Protein AF-A0A6B3HAH1-F1 (afdb_monomer)

Structure (mmCIF, N/CA/C/O backbone):
data_AF-A0A6B3HAH1-F1
#
_entry.id   AF-A0A6B3HAH1-F1
#
loop_
_atom_site.group_PDB
_atom_site.id
_atom_site.type_symbol
_atom_site.label_atom_id
_atom_site.label_alt_id
_atom_site.label_comp_id
_atom_site.label_asym_id
_atom_site.label_entity_id
_atom_site.label_seq_id
_atom_site.pdbx_PDB_ins_code
_atom_site.Cartn_x
_atom_site.Cartn_y
_atom_site.Cartn_z
_atom_site.occupancy
_atom_site.B_iso_or_equiv
_atom_site.auth_seq_id
_atom_site.auth_comp_id
_atom_site.auth_asym_id
_atom_site.auth_atom_id
_atom_site.pdbx_PDB_model_num
ATOM 1 N N . LEU A 1 1 ? -1.129 -18.969 -11.839 1.00 58.94 1 LEU A N 1
ATOM 2 C CA . LEU A 1 1 ? -1.498 -17.548 -12.046 1.00 58.94 1 LEU A CA 1
ATOM 3 C C . LEU A 1 1 ? -0.509 -16.905 -13.010 1.00 58.94 1 LEU A C 1
ATOM 5 O O . LEU A 1 1 ? 0.688 -17.103 -12.834 1.00 58.94 1 LEU A O 1
ATOM 9 N N . ALA A 1 2 ? -0.986 -16.141 -13.994 1.00 77.06 2 ALA A N 1
ATOM 10 C CA . ALA A 1 2 ? -0.124 -15.261 -14.780 1.00 77.06 2 ALA A CA 1
ATOM 11 C C . ALA A 1 2 ? 0.274 -14.043 -13.925 1.00 77.06 2 ALA A C 1
ATOM 13 O O . ALA A 1 2 ? -0.580 -13.452 -13.266 1.00 77.06 2 ALA A O 1
ATOM 14 N N . ARG A 1 3 ? 1.563 -13.690 -13.902 1.00 88.31 3 ARG A N 1
ATOM 15 C CA . ARG A 1 3 ? 2.070 -12.486 -13.223 1.00 88.31 3 ARG A CA 1
ATOM 16 C C . ARG A 1 3 ? 2.118 -11.329 -14.229 1.00 88.31 3 ARG A C 1
ATOM 18 O O . ARG A 1 3 ? 2.753 -11.507 -15.272 1.00 88.31 3 ARG A O 1
ATOM 25 N N . PRO A 1 4 ? 1.473 -10.177 -13.968 1.00 92.88 4 PRO A N 1
ATOM 26 C CA . PRO A 1 4 ? 1.539 -9.028 -14.868 1.00 92.88 4 PRO A CA 1
ATOM 27 C C . PRO A 1 4 ? 2.985 -8.577 -15.078 1.00 92.88 4 PRO A C 1
ATOM 29 O O . PRO A 1 4 ? 3.661 -8.223 -14.125 1.00 92.88 4 PRO A O 1
ATOM 32 N N . LYS A 1 5 ? 3.473 -8.581 -16.320 1.00 93.94 5 LYS A N 1
ATOM 33 C CA . LYS A 1 5 ? 4.831 -8.105 -16.636 1.00 93.94 5 LYS A CA 1
ATOM 34 C C . LYS A 1 5 ? 4.849 -6.615 -16.976 1.00 93.94 5 LYS A C 1
ATOM 36 O O . LYS A 1 5 ? 5.724 -5.889 -16.514 1.00 93.94 5 LYS A O 1
ATOM 41 N N . TYR A 1 6 ? 3.871 -6.171 -17.766 1.00 96.44 6 TYR A N 1
ATOM 42 C CA . TYR A 1 6 ? 3.802 -4.822 -18.318 1.00 96.44 6 TYR A CA 1
ATOM 43 C C . TYR A 1 6 ? 2.389 -4.243 -18.232 1.00 96.44 6 TYR A C 1
ATOM 45 O O . TYR A 1 6 ? 1.418 -4.938 -18.524 1.00 96.44 6 TYR A O 1
ATOM 53 N N . VAL A 1 7 ? 2.295 -2.949 -17.928 1.00 96.75 7 VAL A N 1
ATOM 54 C CA . VAL A 1 7 ? 1.168 -2.087 -18.311 1.00 96.75 7 VAL A CA 1
ATOM 55 C C . VAL A 1 7 ? 1.669 -1.180 -19.427 1.00 96.75 7 VAL A C 1
ATOM 57 O O . VAL A 1 7 ? 2.618 -0.422 -19.231 1.00 96.75 7 VAL A O 1
ATOM 60 N N . ILE A 1 8 ? 1.070 -1.296 -20.609 1.00 97.25 8 ILE A N 1
ATOM 61 C CA . ILE A 1 8 ? 1.551 -0.653 -21.836 1.00 97.25 8 ILE A CA 1
ATOM 62 C C . ILE A 1 8 ? 0.536 0.406 -22.255 1.00 97.25 8 ILE A C 1
ATOM 64 O O . ILE A 1 8 ? -0.626 0.091 -22.493 1.00 97.25 8 ILE A O 1
ATOM 68 N N . ALA A 1 9 ? 0.988 1.652 -22.363 1.00 94.50 9 ALA A N 1
ATOM 69 C CA . ALA A 1 9 ? 0.184 2.787 -22.811 1.00 94.50 9 ALA A CA 1
ATOM 70 C C . ALA A 1 9 ? 0.998 3.598 -23.832 1.00 94.50 9 ALA A C 1
ATOM 72 O O . ALA A 1 9 ? 1.506 4.670 -23.498 1.00 94.50 9 ALA A O 1
ATOM 73 N N . PRO A 1 10 ? 1.217 3.056 -25.044 1.00 92.06 10 PRO A N 1
ATOM 74 C CA . PRO A 1 10 ? 2.133 3.639 -26.013 1.00 92.06 10 PRO A CA 1
ATOM 75 C C . PRO A 1 10 ? 1.570 4.936 -26.606 1.00 92.06 10 PRO A C 1
ATOM 77 O O . PRO A 1 10 ? 0.377 5.220 -26.498 1.00 92.06 10 PRO A O 1
ATOM 80 N N . SER A 1 11 ? 2.423 5.724 -27.262 1.00 90.12 11 SER A N 1
ATOM 81 C CA . SER A 1 11 ? 1.939 6.803 -28.128 1.00 90.12 11 SER A CA 1
ATOM 82 C C . SER A 1 11 ? 1.279 6.242 -29.393 1.00 90.12 11 SER A C 1
ATOM 84 O O . SER A 1 11 ? 1.459 5.078 -29.743 1.00 90.12 11 SER A O 1
ATOM 86 N N . SER A 1 12 ? 0.571 7.091 -30.142 1.00 90.00 12 SER A N 1
ATOM 87 C CA . SER A 1 12 ? -0.020 6.715 -31.436 1.00 90.00 12 SER A CA 1
ATOM 88 C C . SER A 1 12 ? 1.005 6.300 -32.502 1.00 90.00 12 SER A C 1
ATOM 90 O O . SER A 1 12 ? 0.622 5.752 -33.530 1.00 90.00 12 SER A O 1
ATOM 92 N N . ALA A 1 13 ? 2.301 6.540 -32.273 1.00 90.12 13 ALA A N 1
ATOM 93 C CA . ALA A 1 13 ? 3.371 6.217 -33.213 1.00 90.12 13 ALA A CA 1
ATOM 94 C C . ALA A 1 13 ? 3.868 4.760 -33.122 1.00 90.12 13 ALA A C 1
ATOM 96 O O . ALA A 1 13 ? 4.645 4.339 -33.977 1.00 90.12 13 ALA A O 1
ATOM 97 N N . VAL A 1 14 ? 3.470 3.991 -32.099 1.00 95.75 14 VAL A N 1
ATOM 98 C CA . VAL A 1 14 ? 3.942 2.613 -31.892 1.00 95.75 14 VAL A CA 1
ATOM 99 C C . VAL A 1 14 ? 2.846 1.720 -31.311 1.00 95.75 14 VAL A C 1
ATOM 101 O O . VAL A 1 14 ? 2.055 2.130 -30.468 1.00 95.75 14 VAL A O 1
ATOM 104 N N . SER A 1 15 ? 2.792 0.466 -31.765 1.00 96.62 15 SER A N 1
ATOM 105 C CA . SER A 1 15 ? 1.791 -0.496 -31.299 1.00 96.62 15 SER A CA 1
ATOM 106 C C . SER A 1 15 ? 2.141 -1.085 -29.925 1.00 96.62 15 SER A C 1
ATOM 108 O O . SER A 1 15 ? 3.314 -1.244 -29.576 1.00 96.62 15 SER A O 1
ATOM 110 N N . ALA A 1 16 ? 1.126 -1.489 -29.154 1.00 96.19 16 ALA A N 1
ATOM 111 C CA . ALA A 1 16 ? 1.346 -2.179 -27.883 1.00 96.19 16 ALA A CA 1
ATOM 112 C C . ALA A 1 16 ? 2.138 -3.502 -28.030 1.00 96.19 16 ALA A C 1
ATOM 114 O O . ALA A 1 16 ? 3.048 -3.714 -27.225 1.00 96.19 16 ALA A O 1
ATOM 115 N N . PRO A 1 17 ? 1.900 -4.356 -29.054 1.00 97.12 17 PRO A N 1
ATOM 116 C CA . PRO A 1 17 ? 2.739 -5.533 -29.305 1.00 97.12 17 PRO A CA 1
ATOM 117 C C . PRO A 1 17 ? 4.218 -5.204 -29.545 1.00 97.12 17 PRO A C 1
ATOM 119 O O . PRO A 1 17 ? 5.089 -5.876 -28.993 1.00 97.12 17 PRO A O 1
ATOM 122 N N . THR A 1 18 ? 4.520 -4.143 -30.303 1.00 97.12 18 THR A N 1
ATOM 123 C CA . THR A 1 18 ? 5.904 -3.682 -30.512 1.00 97.12 18 THR A CA 1
ATOM 124 C C . THR A 1 18 ? 6.551 -3.282 -29.188 1.00 97.12 18 THR A C 1
ATOM 126 O O . THR A 1 18 ? 7.676 -3.685 -28.907 1.00 97.12 18 THR A O 1
ATOM 129 N N . CYS A 1 19 ? 5.825 -2.559 -28.335 1.00 96.88 19 CYS A N 1
ATOM 130 C CA . CYS A 1 19 ? 6.313 -2.176 -27.012 1.00 96.88 19 CYS A CA 1
ATOM 131 C C . CYS A 1 19 ? 6.500 -3.365 -26.063 1.00 96.88 19 CYS A C 1
ATOM 133 O O . CYS A 1 19 ? 7.429 -3.358 -25.261 1.00 96.88 19 CYS A O 1
ATOM 135 N N . ALA A 1 20 ? 5.662 -4.398 -26.162 1.00 96.06 20 ALA A N 1
ATOM 136 C CA . ALA A 1 20 ? 5.809 -5.618 -25.372 1.00 96.06 20 ALA A CA 1
ATOM 137 C C . ALA A 1 20 ? 7.066 -6.417 -25.762 1.00 96.06 20 ALA A C 1
ATOM 139 O O . ALA A 1 20 ? 7.740 -6.965 -24.888 1.00 96.06 20 ALA A O 1
ATOM 140 N N . ALA A 1 21 ? 7.375 -6.482 -27.062 1.00 96.88 21 ALA A N 1
ATOM 141 C CA . ALA A 1 21 ? 8.542 -7.190 -27.588 1.00 96.88 21 ALA A CA 1
ATOM 142 C C . ALA A 1 21 ? 9.841 -6.383 -27.432 1.00 96.88 21 ALA A C 1
ATOM 144 O O . ALA A 1 21 ? 10.898 -6.943 -27.141 1.00 96.88 21 ALA A O 1
ATOM 145 N N . THR A 1 22 ? 9.775 -5.064 -27.618 1.00 96.94 22 THR A N 1
ATOM 146 C CA . THR A 1 22 ? 10.935 -4.168 -27.594 1.00 96.94 22 THR A CA 1
ATOM 147 C C . THR A 1 22 ? 10.597 -2.874 -26.839 1.00 96.94 22 THR A C 1
ATOM 149 O O . THR A 1 22 ? 10.334 -1.840 -27.463 1.00 96.94 22 THR A O 1
ATOM 152 N N . PRO A 1 23 ? 10.637 -2.898 -25.489 1.00 96.81 23 PRO A N 1
ATOM 153 C CA . PRO A 1 23 ? 10.319 -1.748 -24.636 1.00 96.81 23 PRO A CA 1
ATOM 154 C C . PRO A 1 23 ? 11.119 -0.473 -24.918 1.00 96.81 23 PRO A C 1
ATOM 156 O O . PRO A 1 23 ? 10.642 0.626 -24.646 1.00 96.81 23 PRO A O 1
ATOM 159 N N . SER A 1 24 ? 12.320 -0.609 -25.486 1.00 97.25 24 SER A N 1
ATOM 160 C CA . SER A 1 24 ? 13.202 0.501 -25.853 1.00 97.25 24 SER A CA 1
ATOM 161 C C . SER A 1 24 ? 12.783 1.246 -27.128 1.00 97.25 24 SER A C 1
ATOM 163 O O . SER A 1 24 ? 13.395 2.261 -27.472 1.00 97.25 24 SER A O 1
ATOM 165 N N . THR A 1 25 ? 11.745 0.787 -27.834 1.00 97.44 25 THR A N 1
ATOM 166 C CA . THR A 1 25 ? 11.232 1.456 -29.040 1.00 97.44 25 THR A CA 1
ATOM 167 C C . THR A 1 25 ? 10.741 2.868 -28.709 1.00 97.44 25 THR A C 1
ATOM 169 O O . THR A 1 25 ? 10.051 3.093 -27.712 1.00 97.44 25 THR A O 1
ATOM 172 N N . LYS A 1 26 ? 11.085 3.848 -29.551 1.00 96.56 26 LYS A N 1
ATOM 173 C CA . LYS A 1 26 ? 10.622 5.234 -29.400 1.00 96.56 26 LYS A CA 1
ATOM 174 C C . LYS A 1 26 ? 9.095 5.314 -29.372 1.00 96.56 26 LYS A C 1
ATOM 176 O O . LYS A 1 26 ? 8.426 4.733 -30.218 1.00 96.56 26 LYS A O 1
ATOM 181 N N . GLY A 1 27 ? 8.556 6.071 -28.418 1.00 94.31 27 GLY A N 1
ATOM 182 C CA . GLY A 1 27 ? 7.108 6.212 -28.225 1.00 94.31 27 GLY A CA 1
ATOM 183 C C . GLY A 1 27 ? 6.491 5.148 -27.314 1.00 94.31 27 GLY A C 1
ATOM 184 O O . GLY A 1 27 ? 5.333 5.291 -26.922 1.00 94.31 27 GLY A O 1
ATOM 185 N N . CYS A 1 28 ? 7.251 4.122 -26.913 1.00 96.88 28 CYS A N 1
ATOM 186 C CA . CYS A 1 28 ? 6.792 3.188 -25.896 1.00 96.88 28 CYS A CA 1
ATOM 187 C C . CYS A 1 28 ? 6.802 3.839 -24.519 1.00 96.88 28 CYS A C 1
ATOM 189 O O . CYS A 1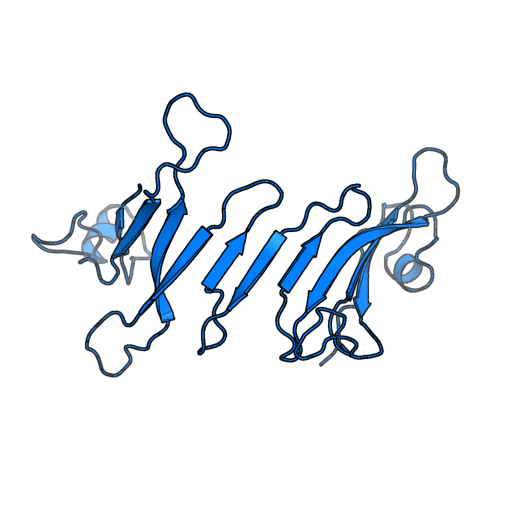 28 ? 7.824 4.360 -24.064 1.00 96.88 28 CYS A O 1
ATOM 191 N N . ARG A 1 29 ? 5.657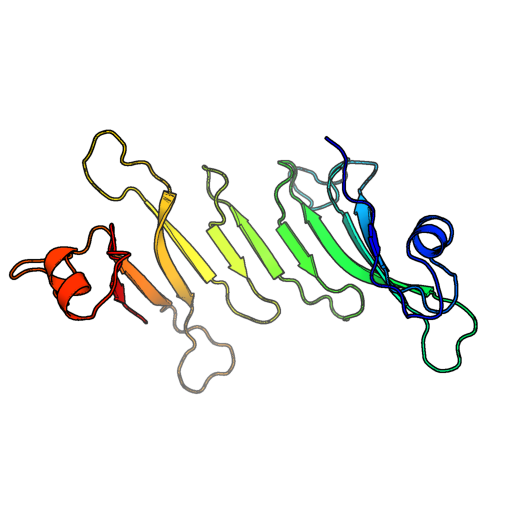 3.738 -23.844 1.00 96.75 29 ARG A N 1
ATOM 192 C CA . ARG A 1 29 ? 5.489 4.088 -22.440 1.00 96.75 29 ARG A CA 1
ATOM 193 C C . ARG A 1 29 ? 4.936 2.877 -21.702 1.00 96.75 29 ARG A C 1
ATOM 195 O O . ARG A 1 29 ? 3.827 2.422 -21.984 1.00 96.75 29 ARG A O 1
ATOM 202 N N . ILE A 1 30 ? 5.757 2.316 -20.818 1.00 97.81 30 ILE A N 1
ATOM 203 C CA . ILE A 1 30 ? 5.496 1.022 -20.178 1.00 97.81 30 ILE A CA 1
ATOM 204 C C . ILE A 1 30 ? 5.833 1.114 -18.698 1.00 97.81 30 ILE A C 1
ATOM 206 O O . ILE A 1 30 ? 6.915 1.576 -18.341 1.00 97.81 30 ILE A O 1
ATOM 210 N N . LEU A 1 31 ? 4.941 0.614 -17.849 1.00 97.94 31 LEU A N 1
ATOM 211 C CA . LEU A 1 31 ? 5.271 0.272 -16.472 1.00 97.94 31 LEU A CA 1
ATOM 212 C C . LEU A 1 31 ? 5.607 -1.222 -16.408 1.00 97.94 31 LEU A C 1
ATOM 214 O O . LEU A 1 31 ? 4.759 -2.066 -16.692 1.00 97.94 31 LEU A O 1
ATOM 218 N N . GLU A 1 32 ? 6.854 -1.540 -16.082 1.00 98.00 32 GLU A N 1
ATOM 219 C CA . GLU A 1 32 ? 7.374 -2.897 -15.928 1.00 98.00 32 GLU A CA 1
ATOM 220 C C . GLU A 1 32 ? 7.411 -3.304 -14.459 1.00 98.00 32 GLU A C 1
ATOM 222 O O . GLU A 1 32 ? 8.014 -2.618 -13.631 1.00 98.00 32 GLU A O 1
ATOM 227 N N . TYR A 1 33 ? 6.820 -4.461 -14.165 1.00 97.81 33 TYR A N 1
ATOM 228 C CA . TYR A 1 33 ? 6.897 -5.103 -12.859 1.00 97.81 33 TYR A CA 1
ATOM 229 C C . TYR A 1 33 ? 8.139 -5.982 -12.798 1.00 97.81 33 TYR A C 1
ATOM 231 O O . TYR A 1 33 ? 8.281 -6.951 -13.549 1.00 97.81 33 TYR A O 1
ATOM 239 N N . GLN A 1 34 ? 9.042 -5.660 -11.879 1.00 97.75 34 GLN A N 1
ATOM 240 C CA . GLN A 1 34 ? 10.223 -6.466 -11.627 1.00 97.75 34 GLN A CA 1
ATOM 241 C C . GLN A 1 34 ? 9.926 -7.456 -10.515 1.00 97.75 34 GLN A C 1
ATOM 243 O O . GLN A 1 34 ? 9.699 -7.048 -9.381 1.00 97.75 34 GLN A O 1
ATOM 248 N N . TYR A 1 35 ? 9.951 -8.748 -10.826 1.00 97.56 35 TYR A N 1
ATOM 249 C CA . TYR A 1 35 ? 9.806 -9.798 -9.824 1.00 97.56 35 TYR A CA 1
ATOM 250 C C . TYR A 1 35 ? 11.172 -10.295 -9.373 1.00 97.56 35 TYR A C 1
ATOM 252 O O . TYR A 1 35 ? 12.041 -10.570 -10.203 1.00 97.56 35 TYR A O 1
ATOM 260 N N . ALA A 1 36 ? 11.350 -10.454 -8.065 1.00 97.88 36 ALA A N 1
ATOM 261 C CA . ALA A 1 36 ? 12.570 -11.026 -7.524 1.00 97.88 36 ALA A CA 1
ATOM 262 C C . ALA A 1 36 ? 12.698 -12.507 -7.903 1.00 97.88 36 ALA A C 1
ATOM 264 O O . ALA A 1 36 ? 11.726 -13.264 -7.858 1.00 97.88 36 ALA A O 1
ATOM 265 N N . THR A 1 37 ? 13.914 -12.939 -8.227 1.00 97.19 37 THR A N 1
ATOM 266 C CA . THR A 1 37 ? 14.235 -14.345 -8.518 1.00 97.19 37 THR A CA 1
ATOM 267 C C . THR A 1 37 ? 14.684 -15.121 -7.280 1.00 97.19 37 THR A C 1
ATOM 269 O O . THR A 1 37 ? 14.683 -16.347 -7.305 1.00 97.19 37 THR A O 1
ATOM 272 N N . ALA A 1 38 ? 15.028 -14.424 -6.193 1.00 97.62 38 ALA A N 1
ATOM 273 C CA . ALA A 1 38 ? 15.489 -15.006 -4.939 1.00 97.62 38 ALA A CA 1
ATOM 274 C C . ALA A 1 38 ? 14.905 -14.271 -3.723 1.00 97.62 38 ALA A C 1
ATOM 276 O O . ALA A 1 38 ? 14.609 -13.069 -3.776 1.00 97.62 38 ALA A O 1
ATOM 277 N N . THR A 1 39 ? 14.770 -15.005 -2.619 1.00 98.44 39 THR A N 1
ATOM 278 C CA . THR A 1 39 ? 14.409 -14.445 -1.315 1.00 98.44 39 THR A CA 1
ATOM 279 C C . THR A 1 39 ? 15.678 -14.046 -0.573 1.00 98.44 39 THR A C 1
ATOM 281 O O . THR A 1 39 ? 16.536 -14.887 -0.325 1.00 98.44 39 THR A O 1
ATOM 284 N N . THR A 1 40 ? 15.793 -12.764 -0.237 1.00 98.38 40 THR A N 1
ATOM 285 C CA . THR A 1 40 ? 16.885 -12.201 0.577 1.00 98.38 40 THR A CA 1
ATOM 286 C C . THR A 1 40 ? 16.391 -11.670 1.925 1.00 98.38 40 THR A C 1
ATOM 288 O O . THR A 1 40 ? 17.200 -11.395 2.808 1.00 98.38 40 THR A O 1
ATOM 291 N N . ALA A 1 41 ? 15.070 -11.548 2.107 1.00 97.94 41 ALA A N 1
ATOM 292 C CA . ALA A 1 41 ? 14.469 -11.226 3.395 1.00 97.94 41 ALA A CA 1
ATOM 293 C C . ALA A 1 41 ? 14.722 -12.345 4.421 1.00 97.94 41 ALA A C 1
ATOM 295 O O . ALA A 1 41 ? 14.601 -13.531 4.111 1.00 97.94 41 ALA A O 1
ATOM 296 N N . SER A 1 42 ? 15.048 -11.960 5.653 1.00 97.75 42 SER A N 1
ATOM 297 C CA . SER A 1 42 ? 15.325 -12.863 6.772 1.00 97.75 42 SER A CA 1
ATOM 298 C C . SER A 1 42 ? 14.533 -12.451 8.020 1.00 97.75 42 SER A C 1
ATOM 300 O O . SER A 1 42 ? 13.705 -11.538 7.982 1.00 97.75 42 SER A O 1
ATOM 302 N N . ALA A 1 43 ? 14.747 -13.139 9.143 1.00 95.56 43 ALA A N 1
ATOM 303 C CA . ALA A 1 43 ? 14.136 -12.760 10.418 1.00 95.56 43 ALA A CA 1
ATOM 304 C C . ALA A 1 43 ? 14.614 -11.383 10.921 1.00 95.56 43 ALA A C 1
ATOM 306 O O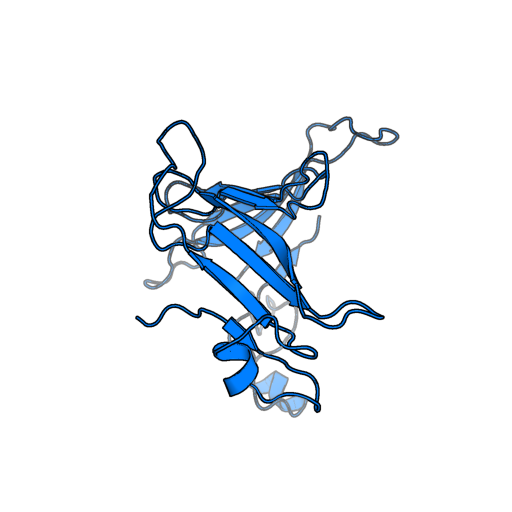 . ALA A 1 43 ? 13.887 -10.709 11.644 1.00 95.56 43 ALA A O 1
ATOM 307 N N . THR A 1 44 ? 15.821 -10.959 10.534 1.00 95.62 44 THR A N 1
ATOM 308 C CA . THR A 1 44 ? 16.473 -9.744 11.048 1.00 95.62 44 THR A CA 1
ATOM 309 C C . THR A 1 44 ? 16.732 -8.687 9.978 1.00 95.62 44 THR A C 1
ATOM 311 O O . THR A 1 44 ? 17.090 -7.560 10.312 1.00 95.62 44 THR A O 1
ATOM 314 N N . SER A 1 45 ? 16.535 -9.011 8.698 1.00 97.75 45 SER A N 1
ATOM 315 C CA . SER A 1 45 ? 16.780 -8.100 7.580 1.00 97.75 45 SER A CA 1
ATOM 316 C C . SER A 1 45 ? 15.624 -8.101 6.590 1.00 97.75 45 SER A C 1
ATOM 318 O O . SER A 1 45 ? 15.153 -9.154 6.158 1.00 97.75 45 SER A O 1
ATOM 320 N N . LEU A 1 46 ? 15.204 -6.906 6.181 1.00 98.44 46 LEU A N 1
ATOM 321 C CA . LEU A 1 46 ? 14.289 -6.756 5.057 1.00 98.44 46 LEU A CA 1
ATOM 322 C C . LEU A 1 46 ? 15.012 -7.071 3.747 1.00 98.44 46 LEU A C 1
ATOM 324 O O . LEU A 1 46 ? 16.222 -6.869 3.630 1.00 98.44 46 LEU A O 1
ATOM 328 N N . GLY A 1 47 ? 14.270 -7.548 2.756 1.00 98.38 47 GLY A N 1
ATOM 329 C CA . GLY A 1 47 ? 14.837 -7.879 1.455 1.00 98.38 47 GLY A CA 1
ATOM 330 C C . GLY A 1 47 ? 13.778 -8.172 0.407 1.00 98.38 47 GLY A C 1
ATOM 331 O O . GLY A 1 47 ? 12.620 -7.790 0.530 1.00 98.38 47 GLY A O 1
ATOM 332 N N . THR A 1 48 ? 14.176 -8.862 -0.647 1.00 98.62 48 THR A N 1
ATOM 333 C CA . THR A 1 48 ? 13.273 -9.353 -1.684 1.00 98.62 48 THR A CA 1
ATOM 334 C C . THR A 1 48 ? 12.706 -10.716 -1.310 1.00 98.62 48 THR A C 1
ATOM 336 O O . THR A 1 48 ? 13.306 -11.453 -0.526 1.00 98.62 48 THR A O 1
ATOM 339 N N . VAL A 1 49 ? 11.580 -11.086 -1.916 1.00 98.44 49 VAL A N 1
ATOM 340 C CA . VAL A 1 49 ? 10.963 -12.412 -1.777 1.00 98.44 49 VAL A CA 1
ATOM 341 C C . VAL A 1 49 ? 10.733 -12.975 -3.170 1.00 98.44 49 VAL A C 1
ATOM 343 O O . VAL A 1 49 ? 10.132 -12.306 -4.012 1.00 98.44 49 VAL A O 1
ATOM 346 N N . ALA A 1 50 ? 11.221 -14.189 -3.430 1.00 97.75 50 ALA A N 1
ATOM 347 C CA . ALA A 1 50 ? 11.143 -14.810 -4.746 1.00 97.75 50 ALA A CA 1
ATOM 348 C C . ALA A 1 50 ? 9.696 -14.830 -5.270 1.00 97.75 50 ALA A C 1
ATOM 350 O O . ALA A 1 50 ? 8.770 -15.296 -4.608 1.00 97.75 50 ALA A O 1
ATOM 351 N N . GLY A 1 51 ? 9.498 -14.314 -6.481 1.00 96.19 51 GLY A N 1
ATOM 352 C CA . GLY A 1 51 ? 8.191 -14.234 -7.123 1.00 96.19 51 GLY A CA 1
ATOM 353 C C . GLY A 1 51 ? 7.293 -13.081 -6.670 1.00 96.19 51 GLY A C 1
ATOM 354 O O . GLY A 1 51 ? 6.195 -12.965 -7.217 1.00 96.19 51 GLY A O 1
ATOM 355 N N . GLN A 1 52 ? 7.738 -12.227 -5.744 1.00 97.50 52 GLN A N 1
ATOM 356 C CA . GLN A 1 52 ? 7.096 -10.948 -5.424 1.00 97.50 52 GLN A CA 1
ATOM 357 C C . GLN A 1 52 ? 7.756 -9.784 -6.174 1.00 97.50 52 GLN A C 1
ATOM 359 O O . GLN A 1 52 ? 8.879 -9.908 -6.668 1.00 97.50 52 GLN A O 1
ATOM 364 N N . VAL A 1 53 ? 7.040 -8.665 -6.297 1.00 97.88 53 VAL A N 1
ATOM 365 C CA . VAL A 1 53 ? 7.517 -7.476 -7.015 1.00 97.88 53 VAL A CA 1
ATOM 366 C C . VAL A 1 53 ? 8.606 -6.788 -6.191 1.00 97.88 53 VAL A C 1
ATOM 368 O O . VAL A 1 53 ? 8.322 -6.229 -5.149 1.00 97.88 53 VAL A O 1
ATOM 371 N N . SER A 1 54 ? 9.855 -6.780 -6.642 1.00 98.12 54 SER A N 1
ATOM 372 C CA . SER A 1 54 ? 10.929 -6.038 -5.967 1.00 98.12 54 SER A CA 1
ATOM 373 C C . SER A 1 54 ? 10.991 -4.573 -6.379 1.00 98.12 54 SER A C 1
ATOM 375 O O . SER A 1 54 ? 11.491 -3.756 -5.617 1.00 98.12 54 SER A O 1
ATOM 377 N N . GLY A 1 55 ? 10.468 -4.219 -7.555 1.00 98.00 55 GLY A N 1
ATOM 378 C CA . GLY A 1 55 ? 10.461 -2.837 -8.024 1.00 98.00 55 GLY A CA 1
ATOM 379 C C . GLY A 1 55 ? 9.629 -2.617 -9.281 1.00 98.00 55 GLY A C 1
ATOM 380 O O . GLY A 1 55 ? 9.157 -3.562 -9.916 1.00 98.00 55 GLY A O 1
ATOM 381 N N . LEU A 1 56 ? 9.472 -1.346 -9.643 1.00 98.31 56 LEU A N 1
ATOM 382 C CA . LEU A 1 56 ? 8.833 -0.904 -10.878 1.00 98.31 56 LEU A CA 1
ATOM 383 C C . LEU A 1 56 ? 9.820 -0.112 -11.728 1.00 98.31 56 LEU A C 1
ATOM 385 O O . LEU A 1 56 ? 10.528 0.767 -11.223 1.00 98.31 56 LEU A O 1
ATOM 389 N N . ARG A 1 57 ? 9.806 -0.368 -13.036 1.00 98.06 57 ARG A N 1
ATOM 390 C CA . ARG A 1 57 ? 10.523 0.440 -14.026 1.00 98.06 57 ARG A CA 1
ATOM 391 C C . ARG A 1 57 ? 9.548 1.140 -14.953 1.00 98.06 57 ARG A C 1
ATOM 393 O O . ARG A 1 57 ? 8.649 0.514 -15.502 1.00 98.06 57 ARG A O 1
ATOM 400 N N . LEU A 1 58 ? 9.755 2.434 -15.154 1.00 97.81 58 LEU A N 1
ATOM 401 C CA . LEU A 1 58 ? 9.092 3.189 -16.205 1.00 97.81 5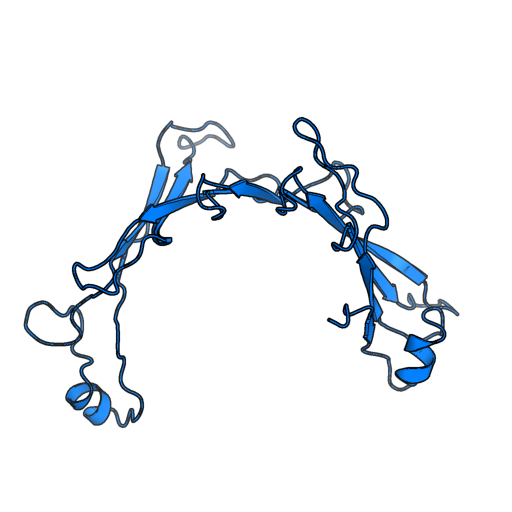8 LEU A CA 1
ATOM 402 C C . LEU A 1 58 ? 10.001 3.222 -17.429 1.00 97.81 58 LEU A C 1
ATOM 404 O O . LEU A 1 58 ? 11.110 3.750 -17.362 1.00 97.81 58 LEU A O 1
ATOM 408 N N . TRP A 1 59 ? 9.508 2.692 -18.539 1.00 97.81 59 TRP A N 1
ATOM 409 C CA . TRP A 1 59 ? 10.080 2.913 -19.858 1.00 97.81 59 TRP A CA 1
ATOM 410 C C . TRP A 1 59 ? 9.415 4.137 -20.470 1.00 97.81 59 TRP A C 1
ATOM 412 O O . TRP A 1 59 ? 8.186 4.180 -20.562 1.00 97.81 59 TRP A O 1
ATOM 422 N N . THR A 1 60 ? 10.203 5.134 -20.860 1.00 96.38 60 THR A N 1
ATOM 423 C CA . THR A 1 60 ? 9.707 6.298 -21.603 1.00 96.38 60 THR A CA 1
ATOM 424 C C . THR A 1 60 ? 10.788 6.877 -22.511 1.00 96.38 60 THR A C 1
ATOM 426 O O . THR A 1 60 ? 11.979 6.805 -22.214 1.00 96.38 60 THR A O 1
ATOM 429 N N . THR A 1 61 ? 10.377 7.504 -23.613 1.00 95.94 61 THR A N 1
ATOM 430 C CA . THR A 1 61 ? 11.258 8.336 -24.443 1.00 95.94 61 THR A CA 1
ATOM 431 C C . THR A 1 61 ? 11.263 9.759 -23.889 1.00 95.94 61 THR A C 1
ATOM 433 O O . THR A 1 61 ? 10.213 10.397 -23.822 1.00 95.94 61 THR A O 1
ATOM 436 N N . LEU A 1 62 ? 12.429 10.265 -23.492 1.00 93.06 62 LEU A N 1
ATOM 437 C CA . LEU A 1 62 ? 12.588 11.670 -23.101 1.00 93.06 62 LEU A CA 1
ATOM 438 C C . LEU A 1 62 ? 12.536 12.598 -24.331 1.00 93.06 62 LEU A C 1
ATOM 440 O O . LEU A 1 62 ? 12.821 12.149 -25.445 1.00 93.06 62 LEU A O 1
ATOM 444 N N . PRO A 1 63 ? 12.208 13.894 -24.167 1.00 92.69 63 PRO A N 1
ATOM 445 C CA . PRO A 1 63 ? 12.266 14.857 -25.266 1.00 92.69 63 PRO A CA 1
ATOM 446 C C . PRO A 1 63 ? 13.626 14.824 -25.981 1.00 92.69 63 PRO A C 1
ATOM 448 O O . PRO A 1 63 ? 14.671 14.825 -25.339 1.00 92.69 63 PRO A O 1
ATOM 451 N N . GLY A 1 64 ? 13.613 14.753 -27.315 1.00 91.81 64 GLY A N 1
ATOM 452 C CA . GLY A 1 64 ? 14.828 14.662 -28.137 1.00 91.81 64 GLY A CA 1
ATOM 453 C C . GLY A 1 64 ? 15.470 13.271 -28.222 1.00 91.81 64 GLY A C 1
ATOM 454 O O . GLY A 1 64 ? 16.304 13.053 -29.098 1.00 91.81 64 GLY A O 1
ATOM 455 N N . ALA A 1 65 ? 15.061 12.300 -27.398 1.00 95.12 65 ALA A N 1
ATOM 456 C CA . ALA A 1 65 ? 15.621 10.954 -27.450 1.00 95.12 65 ALA A CA 1
ATOM 457 C C . ALA A 1 65 ? 15.135 10.158 -28.679 1.00 95.12 65 ALA A C 1
ATOM 459 O O . ALA A 1 65 ? 14.018 10.325 -29.197 1.00 95.12 65 ALA A O 1
ATOM 460 N N . SER A 1 66 ? 16.002 9.264 -29.154 1.00 95.19 66 SER A N 1
ATOM 461 C CA . SER A 1 66 ? 15.725 8.315 -30.237 1.00 95.19 66 SER A CA 1
ATOM 462 C C . SER A 1 66 ? 15.212 6.964 -29.732 1.00 95.19 66 SER A C 1
ATOM 464 O O . SER A 1 66 ? 14.685 6.192 -30.527 1.00 95.19 66 SER A O 1
ATOM 466 N N . THR A 1 67 ? 15.317 6.690 -28.429 1.00 96.38 67 THR A N 1
ATOM 467 C CA . THR A 1 67 ? 14.898 5.435 -27.792 1.00 96.38 67 THR A CA 1
ATOM 468 C C . THR A 1 67 ? 14.161 5.693 -26.479 1.00 96.38 67 THR A C 1
ATOM 470 O O . THR A 1 67 ? 14.270 6.757 -25.867 1.00 96.38 67 THR A O 1
ATOM 473 N N . SER A 1 68 ? 13.355 4.720 -26.061 1.00 96.81 68 SER A N 1
ATOM 474 C CA . SER A 1 68 ? 12.794 4.647 -24.714 1.00 96.81 68 SER A CA 1
ATOM 475 C C . SER A 1 68 ? 13.813 4.014 -23.763 1.00 96.81 68 SER A C 1
ATOM 477 O O . SER A 1 68 ? 14.484 3.044 -24.123 1.00 96.81 68 SER A O 1
ATOM 479 N N . THR A 1 69 ? 13.952 4.560 -22.557 1.00 97.56 69 THR A N 1
ATOM 480 C CA . THR A 1 69 ? 14.888 4.065 -21.537 1.00 97.56 69 THR A CA 1
ATOM 481 C C . THR A 1 69 ? 14.152 3.688 -20.261 1.00 97.56 69 THR A C 1
ATOM 483 O O . THR A 1 69 ? 13.133 4.284 -19.911 1.00 97.56 69 THR A O 1
ATOM 486 N N . ALA A 1 70 ? 14.671 2.678 -19.562 1.00 97.31 70 ALA A N 1
ATOM 487 C CA . ALA A 1 70 ? 14.113 2.203 -18.306 1.00 97.31 70 ALA A CA 1
ATOM 488 C C . ALA A 1 70 ? 14.656 3.010 -17.126 1.00 97.31 70 ALA A C 1
ATOM 490 O O . ALA A 1 70 ? 15.865 3.092 -16.922 1.00 97.31 70 ALA A O 1
ATOM 491 N N . THR A 1 71 ? 13.758 3.533 -16.301 1.00 97.75 71 THR A N 1
ATOM 492 C CA . THR A 1 71 ? 14.093 4.195 -15.038 1.00 97.75 71 THR A CA 1
ATOM 493 C C . THR A 1 71 ? 13.391 3.473 -13.899 1.00 97.75 71 THR A C 1
ATOM 495 O O . THR A 1 71 ? 12.185 3.250 -13.974 1.00 97.75 71 THR A O 1
ATOM 498 N N . ALA A 1 72 ? 14.113 3.105 -12.838 1.00 97.88 72 ALA A N 1
ATOM 499 C CA . ALA A 1 72 ? 13.480 2.576 -11.632 1.00 97.88 72 ALA A CA 1
ATOM 500 C C . ALA A 1 72 ? 12.691 3.698 -10.940 1.00 97.88 72 ALA A C 1
ATOM 502 O O . ALA A 1 72 ? 13.248 4.752 -10.645 1.00 97.88 72 ALA A O 1
ATOM 503 N N . VAL A 1 73 ? 11.395 3.478 -10.722 1.00 97.75 73 VAL A N 1
ATOM 504 C CA . VAL A 1 73 ? 10.474 4.482 -10.156 1.00 97.75 73 VAL A CA 1
ATOM 505 C C . VAL A 1 73 ? 9.876 4.053 -8.822 1.00 97.75 73 VAL A C 1
ATOM 507 O O . VAL A 1 73 ? 9.326 4.881 -8.106 1.00 97.75 73 VAL A O 1
ATOM 510 N N . SER A 1 74 ? 9.988 2.770 -8.469 1.00 98.25 74 SER A N 1
ATOM 511 C CA . SER A 1 74 ? 9.640 2.277 -7.140 1.00 98.25 74 SER A CA 1
ATOM 512 C C . SER A 1 74 ? 10.452 1.031 -6.796 1.00 98.25 74 SER A C 1
ATOM 514 O O . SER A 1 74 ? 10.782 0.247 -7.687 1.00 98.25 74 SER A O 1
ATOM 516 N N . GLN A 1 75 ? 10.773 0.857 -5.520 1.00 98.50 75 GLN A N 1
ATOM 517 C CA . GLN A 1 75 ? 11.389 -0.335 -4.940 1.00 98.50 75 GLN A CA 1
ATOM 518 C C . GLN A 1 75 ? 10.572 -0.785 -3.731 1.00 98.50 75 GLN A C 1
ATOM 520 O O . GLN A 1 75 ? 9.949 0.045 -3.061 1.00 98.50 75 GLN A O 1
ATOM 525 N N . TYR A 1 76 ? 10.617 -2.085 -3.453 1.00 98.69 76 TYR A N 1
ATOM 526 C CA . TYR A 1 76 ? 9.897 -2.725 -2.359 1.00 98.69 76 TYR A CA 1
ATOM 527 C C . TYR A 1 76 ? 10.833 -3.629 -1.558 1.00 98.69 76 TYR A C 1
ATOM 529 O O . TYR A 1 76 ? 11.651 -4.355 -2.129 1.00 98.69 76 TYR A O 1
ATOM 537 N N . ALA A 1 77 ? 10.680 -3.617 -0.237 1.00 98.69 77 ALA A N 1
ATOM 538 C CA . ALA A 1 77 ? 11.336 -4.559 0.659 1.00 98.69 77 ALA A CA 1
ATOM 539 C C . ALA A 1 77 ? 10.311 -5.239 1.566 1.00 98.69 77 ALA A C 1
ATOM 541 O O . ALA A 1 77 ? 9.323 -4.637 1.992 1.00 98.69 77 ALA A O 1
ATOM 542 N N . TYR A 1 78 ? 10.573 -6.501 1.868 1.00 98.81 78 TYR A N 1
ATOM 543 C CA . TYR A 1 78 ? 9.673 -7.431 2.528 1.00 98.81 78 TYR A CA 1
ATOM 544 C C . TYR A 1 78 ? 10.327 -8.026 3.773 1.00 98.81 78 TYR A C 1
ATOM 546 O O . TYR A 1 78 ? 11.555 -8.074 3.865 1.00 98.81 78 TYR A O 1
ATOM 554 N N . ASP A 1 79 ? 9.513 -8.495 4.718 1.00 98.44 79 ASP A N 1
ATOM 555 C CA . ASP A 1 79 ? 9.986 -9.366 5.798 1.00 98.44 79 ASP A CA 1
ATOM 556 C C . ASP A 1 79 ? 10.063 -10.843 5.363 1.00 98.44 79 ASP A C 1
ATOM 558 O O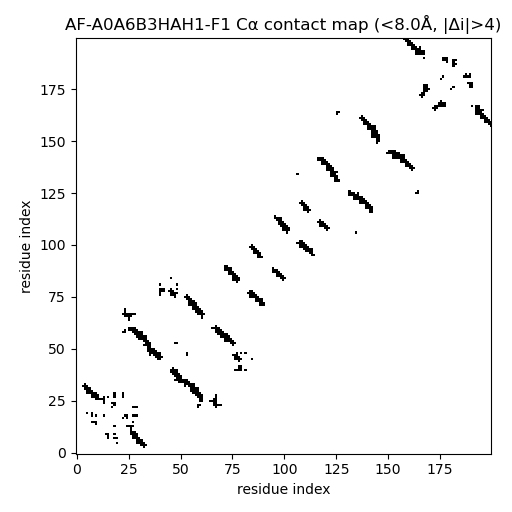 . ASP A 1 79 ? 9.688 -11.216 4.250 1.00 98.44 79 ASP A O 1
ATOM 562 N N . SER A 1 80 ? 10.560 -11.702 6.257 1.00 97.44 80 SER A N 1
ATOM 563 C CA . SER A 1 80 ? 10.661 -13.153 6.040 1.00 97.44 80 SER A CA 1
ATOM 564 C C . SER A 1 80 ? 9.317 -13.868 5.869 1.00 97.44 80 SER A C 1
ATOM 566 O O . SER A 1 80 ? 9.301 -14.983 5.352 1.00 97.44 80 SER A O 1
ATOM 568 N N . GLN A 1 81 ? 8.198 -13.246 6.252 1.00 97.50 81 GLN A N 1
ATOM 569 C CA . GLN A 1 81 ? 6.850 -13.772 6.010 1.00 97.50 81 GLN A CA 1
ATOM 570 C C . GLN A 1 81 ? 6.310 -13.355 4.633 1.00 97.50 81 GLN A C 1
ATOM 572 O O . GLN A 1 81 ? 5.211 -13.750 4.251 1.00 97.50 81 GLN A O 1
ATOM 577 N N . GLY A 1 82 ? 7.072 -12.572 3.866 1.00 97.94 82 GLY A N 1
ATOM 578 C CA . GLY A 1 82 ? 6.662 -12.104 2.550 1.00 97.94 82 GLY A CA 1
ATOM 579 C C . GLY A 1 82 ? 5.724 -10.903 2.583 1.00 97.94 82 GLY A C 1
ATOM 580 O O . GLY A 1 82 ? 5.058 -10.644 1.581 1.00 97.94 82 GLY A O 1
ATOM 581 N N . ARG A 1 83 ? 5.648 -10.175 3.701 1.00 98.31 83 ARG A N 1
ATOM 582 C CA . ARG A 1 83 ? 4.793 -8.990 3.840 1.00 98.31 83 ARG A CA 1
ATOM 583 C C . ARG A 1 83 ? 5.577 -7.733 3.490 1.00 98.31 83 ARG A C 1
ATOM 585 O O . ARG A 1 83 ? 6.765 -7.634 3.800 1.00 98.31 83 ARG A O 1
ATOM 592 N N . LEU A 1 84 ? 4.928 -6.773 2.832 1.00 98.62 84 LEU A N 1
ATOM 593 C CA . LEU A 1 84 ? 5.562 -5.527 2.397 1.00 98.62 84 LEU A CA 1
ATOM 594 C C . LEU A 1 84 ? 5.926 -4.665 3.608 1.00 98.62 84 LEU A C 1
ATOM 596 O O . LEU A 1 84 ? 5.060 -4.246 4.359 1.00 98.62 84 LEU A O 1
ATOM 600 N N . ARG A 1 85 ? 7.202 -4.340 3.786 1.00 98.62 85 ARG A N 1
ATOM 601 C CA . ARG A 1 85 ? 7.674 -3.537 4.922 1.00 98.62 85 ARG A CA 1
ATOM 602 C C . ARG A 1 85 ? 8.108 -2.143 4.527 1.00 98.62 85 ARG A C 1
ATOM 604 O O . ARG A 1 85 ? 7.964 -1.235 5.338 1.00 98.62 85 ARG A O 1
ATOM 611 N N . GLU A 1 86 ? 8.597 -1.960 3.306 1.00 98.62 86 GLU A N 1
ATOM 612 C CA . GLU A 1 86 ? 9.024 -0.656 2.809 1.00 98.62 86 GLU A CA 1
ATOM 613 C C . GLU A 1 86 ? 8.724 -0.493 1.322 1.00 98.62 86 GLU A C 1
ATOM 615 O O . GLU A 1 86 ? 8.922 -1.419 0.537 1.00 98.62 86 GLU A O 1
ATOM 620 N N . GLN A 1 87 ? 8.326 0.716 0.939 1.00 98.62 87 GLN A N 1
ATOM 621 C CA . GLN A 1 87 ? 8.246 1.167 -0.445 1.00 98.62 87 GLN A CA 1
ATOM 622 C C . GLN A 1 87 ? 8.892 2.546 -0.567 1.00 98.62 87 GLN A C 1
ATOM 624 O O . GLN A 1 87 ? 8.647 3.424 0.263 1.00 98.62 87 GLN A O 1
ATOM 629 N N . TRP A 1 88 ? 9.680 2.766 -1.615 1.00 98.44 88 TRP A N 1
ATOM 630 C CA . TRP A 1 88 ? 10.260 4.081 -1.893 1.00 98.44 88 TRP A CA 1
ATOM 631 C C . TRP A 1 88 ? 10.517 4.304 -3.378 1.00 98.44 88 TRP A C 1
ATOM 633 O O . TRP A 1 88 ? 10.511 3.363 -4.174 1.00 98.44 88 TRP A O 1
ATOM 643 N N . ASP A 1 89 ? 10.750 5.562 -3.740 1.00 97.88 89 ASP A N 1
ATOM 644 C CA . ASP A 1 89 ? 11.307 5.941 -5.033 1.00 97.88 89 ASP A CA 1
ATOM 645 C C . ASP A 1 89 ? 12.844 5.930 -4.939 1.00 97.88 89 ASP A C 1
ATOM 647 O O . ASP A 1 89 ? 13.413 6.719 -4.178 1.00 97.88 89 ASP A O 1
ATOM 651 N N . PRO A 1 90 ? 13.550 5.058 -5.684 1.00 97.50 90 PRO A N 1
ATOM 652 C CA . PRO A 1 90 ? 15.007 4.962 -5.607 1.00 97.50 90 PRO A CA 1
ATOM 653 C C . PRO A 1 90 ? 15.744 6.172 -6.197 1.00 97.50 90 PRO A C 1
ATOM 655 O O . PRO A 1 90 ? 16.966 6.237 -6.092 1.00 97.50 90 PRO A O 1
ATOM 658 N N . ARG A 1 91 ? 15.039 7.113 -6.835 1.00 96.75 91 ARG A N 1
ATOM 659 C CA . ARG A 1 91 ? 15.625 8.336 -7.404 1.00 96.75 91 ARG A CA 1
ATOM 660 C C . ARG A 1 91 ? 15.853 9.427 -6.355 1.00 96.75 91 ARG A C 1
ATOM 662 O O . ARG A 1 91 ? 16.544 10.400 -6.644 1.00 96.75 91 ARG A O 1
ATOM 669 N N . ILE A 1 92 ? 15.268 9.286 -5.165 1.00 96.94 92 ILE A N 1
ATOM 670 C CA . ILE A 1 92 ? 15.368 10.257 -4.071 1.00 96.94 92 ILE A CA 1
ATOM 671 C C . ILE A 1 92 ? 16.492 9.839 -3.114 1.00 96.94 92 ILE A C 1
ATOM 673 O O . ILE A 1 92 ? 16.546 8.685 -2.684 1.00 96.94 92 ILE A O 1
ATOM 677 N N . SER A 1 93 ? 17.373 10.784 -2.766 1.00 94.88 93 SER A N 1
ATOM 678 C CA . SER A 1 93 ? 18.472 10.584 -1.814 1.00 94.88 93 SER A CA 1
ATOM 679 C C . SER A 1 93 ? 18.504 11.708 -0.764 1.00 94.88 93 SER A C 1
ATOM 681 O O . SER A 1 93 ? 18.526 12.876 -1.159 1.00 94.88 93 SER A O 1
ATOM 683 N N . PRO A 1 94 ? 18.520 11.396 0.549 1.00 94.31 94 PRO A N 1
ATOM 684 C CA . PRO A 1 94 ? 18.420 10.053 1.133 1.00 94.31 94 PRO A CA 1
ATOM 685 C C . PRO A 1 94 ? 17.062 9.393 0.843 1.00 94.31 94 PRO A C 1
ATOM 687 O O . PRO A 1 94 ? 16.083 10.071 0.535 1.00 94.31 94 PRO A O 1
ATOM 690 N N . ALA A 1 95 ? 17.004 8.060 0.920 1.00 95.38 95 ALA A N 1
ATOM 691 C CA . ALA A 1 95 ? 15.791 7.315 0.591 1.00 95.38 95 ALA A CA 1
ATOM 692 C C . ALA A 1 95 ? 14.637 7.682 1.539 1.00 95.38 95 ALA A C 1
ATOM 694 O O . ALA A 1 95 ? 14.696 7.433 2.743 1.00 95.38 95 ALA A O 1
ATOM 695 N N . LEU A 1 96 ? 13.566 8.230 0.967 1.00 96.69 96 LEU A N 1
ATOM 696 C CA . LEU A 1 96 ? 12.324 8.554 1.659 1.00 96.69 96 LEU A CA 1
ATOM 697 C C . LEU A 1 96 ? 11.344 7.389 1.497 1.00 96.69 96 LEU A C 1
ATOM 699 O O . LEU A 1 96 ? 10.802 7.167 0.414 1.00 96.69 96 LEU A O 1
ATOM 703 N N . LYS A 1 97 ? 11.144 6.621 2.573 1.00 98.12 97 LYS A N 1
ATOM 704 C CA . LYS A 1 97 ? 10.370 5.375 2.543 1.00 98.12 97 LYS A CA 1
ATOM 705 C C . LYS A 1 97 ? 9.007 5.527 3.201 1.00 98.12 97 LYS A C 1
ATOM 707 O O . LYS A 1 97 ? 8.897 6.107 4.276 1.00 98.12 97 LYS A O 1
ATOM 712 N N . THR A 1 98 ? 7.996 4.921 2.588 1.00 98.62 98 THR A N 1
ATOM 713 C CA . THR A 1 98 ? 6.786 4.520 3.308 1.00 98.62 98 THR A CA 1
ATOM 714 C C . THR A 1 98 ? 7.062 3.169 3.950 1.00 98.62 98 THR A C 1
ATOM 716 O O . THR A 1 98 ? 7.509 2.258 3.251 1.00 98.62 98 THR A O 1
ATOM 719 N N . SER A 1 99 ? 6.825 3.026 5.252 1.00 98.50 99 SER A N 1
ATOM 720 C CA . SER A 1 99 ? 7.050 1.767 5.972 1.00 98.50 99 SER A CA 1
ATOM 721 C C . SER A 1 99 ? 5.783 1.229 6.620 1.00 98.50 99 SER A C 1
ATOM 723 O O . SER A 1 99 ? 4.897 1.995 6.999 1.00 98.50 99 SER A O 1
ATOM 725 N N . TYR A 1 100 ? 5.715 -0.092 6.753 1.00 98.69 100 TYR A N 1
ATOM 726 C CA . TYR A 1 100 ? 4.572 -0.803 7.313 1.00 98.69 100 TYR A CA 1
ATOM 727 C C . TYR A 1 100 ? 5.009 -1.736 8.440 1.00 98.69 100 TYR A C 1
ATOM 729 O O . TYR A 1 100 ? 6.099 -2.321 8.407 1.00 98.69 100 TYR A O 1
ATOM 737 N N . THR A 1 101 ? 4.141 -1.903 9.431 1.00 98.56 101 THR A N 1
ATOM 738 C CA . THR A 1 101 ? 4.228 -2.985 10.419 1.00 98.56 101 THR A CA 1
ATOM 739 C C . THR A 1 101 ? 2.923 -3.762 10.444 1.00 98.56 101 THR A C 1
ATOM 741 O O . THR A 1 101 ? 1.909 -3.297 9.922 1.00 98.56 101 THR A O 1
ATOM 744 N N . TYR A 1 102 ? 2.957 -4.945 11.046 1.00 98.44 102 TYR A N 1
ATOM 745 C CA . TYR A 1 102 ? 1.835 -5.869 11.053 1.00 98.44 102 TYR A CA 1
ATOM 746 C C . TYR A 1 102 ? 1.555 -6.370 12.464 1.00 98.44 102 TYR A C 1
ATOM 748 O O . TYR A 1 102 ? 2.479 -6.513 13.268 1.00 98.44 102 TYR A O 1
ATOM 756 N N . ASP A 1 103 ? 0.284 -6.627 12.753 1.00 97.12 103 ASP A N 1
ATOM 757 C C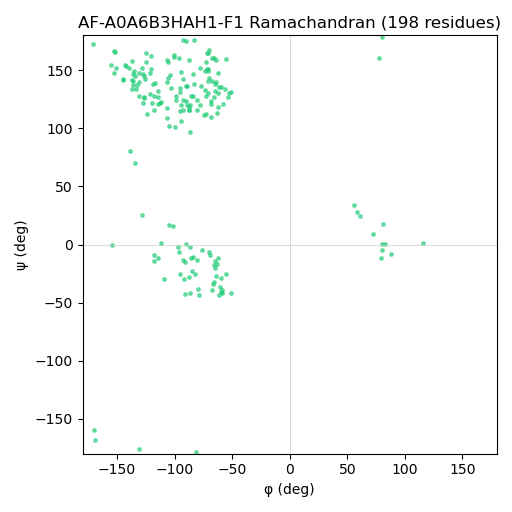A . ASP A 1 103 ? -0.125 -7.318 13.970 1.00 97.12 103 ASP A CA 1
ATOM 758 C C . ASP A 1 103 ? 0.028 -8.845 13.828 1.00 97.12 103 ASP A C 1
ATOM 760 O O . ASP A 1 103 ? 0.485 -9.365 12.807 1.00 97.12 103 ASP A O 1
ATOM 764 N N . SER A 1 104 ? -0.338 -9.586 14.875 1.00 95.75 104 SER A N 1
ATOM 765 C CA . SER A 1 104 ? -0.265 -11.053 14.893 1.00 95.75 104 SER A CA 1
ATOM 766 C C . SER A 1 104 ? -1.269 -11.742 13.962 1.00 95.75 104 SER A C 1
ATOM 768 O O . SER A 1 104 ? -1.195 -12.956 13.805 1.00 95.75 104 SER A O 1
ATOM 770 N N . ALA A 1 105 ? -2.217 -10.998 13.387 1.00 96.06 105 ALA A N 1
ATOM 771 C CA . ALA A 1 105 ? -3.210 -11.485 12.434 1.00 96.06 105 ALA A CA 1
ATOM 772 C C . ALA A 1 105 ? -2.889 -11.041 10.992 1.00 96.06 105 ALA A C 1
ATOM 774 O O . ALA A 1 105 ? -3.768 -11.069 10.133 1.00 96.06 105 ALA A O 1
ATOM 775 N N . ASP A 1 106 ? -1.648 -10.608 10.732 1.00 96.75 106 ASP A N 1
ATOM 776 C CA . ASP A 1 106 ? -1.151 -10.144 9.430 1.00 96.75 106 ASP A CA 1
ATOM 777 C C . ASP A 1 106 ? -1.877 -8.911 8.858 1.00 96.75 106 ASP A C 1
ATOM 779 O O . ASP A 1 106 ? -1.840 -8.647 7.653 1.00 96.75 106 ASP A O 1
ATOM 783 N N . ARG A 1 107 ? -2.488 -8.089 9.720 1.00 96.88 107 ARG A N 1
ATOM 784 C CA . ARG A 1 107 ? -3.091 -6.805 9.329 1.00 96.88 107 ARG A CA 1
ATOM 785 C C . ARG A 1 107 ? -2.098 -5.673 9.542 1.00 96.88 107 ARG A C 1
ATOM 787 O O . ARG A 1 107 ? -1.296 -5.721 10.470 1.00 96.88 107 ARG A O 1
ATOM 794 N N . VAL A 1 108 ? -2.164 -4.631 8.711 1.00 98.19 108 VAL A N 1
ATOM 795 C CA . VAL A 1 108 ? -1.290 -3.454 8.849 1.00 98.19 108 VAL A CA 1
ATOM 796 C C . VAL A 1 108 ? -1.574 -2.760 10.178 1.00 98.19 108 VAL A C 1
AT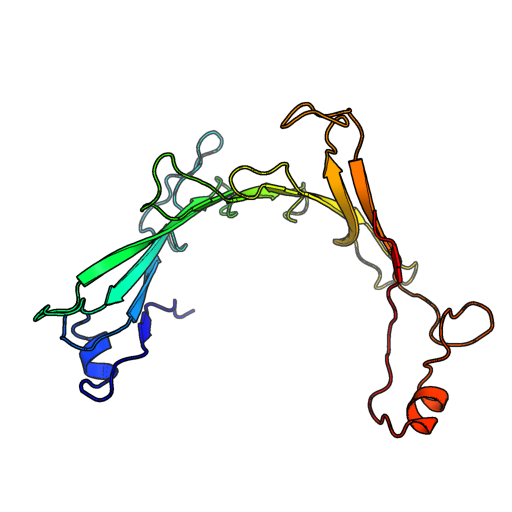OM 798 O O . VAL A 1 108 ? -2.650 -2.195 10.360 1.00 98.19 108 VAL A O 1
ATOM 801 N N . LEU A 1 109 ? -0.604 -2.781 11.089 1.00 98.31 109 LEU A N 1
ATOM 802 C CA . LEU A 1 109 ? -0.685 -2.156 12.409 1.00 98.31 109 LEU A CA 1
ATOM 803 C C . LEU A 1 109 ? -0.252 -0.690 12.361 1.00 98.31 109 LEU A C 1
ATOM 805 O O . LEU A 1 109 ? -0.895 0.166 12.966 1.00 98.31 109 LEU A O 1
ATOM 809 N N . THR A 1 110 ? 0.816 -0.386 11.621 1.00 98.56 110 THR A N 1
ATOM 810 C CA . THR A 1 110 ? 1.258 0.993 11.394 1.00 98.56 110 THR A CA 1
ATOM 811 C C . THR A 1 110 ? 1.619 1.234 9.939 1.00 98.56 110 THR A C 1
ATOM 813 O O . THR A 1 110 ? 2.136 0.343 9.266 1.00 98.56 110 THR A O 1
ATOM 816 N N . GLN A 1 111 ? 1.415 2.470 9.491 1.00 98.56 111 GLN A N 1
ATOM 817 C CA . GLN A 1 111 ? 1.952 3.002 8.244 1.00 98.56 111 GLN A CA 1
ATOM 818 C C . GLN A 1 111 ? 2.687 4.304 8.556 1.00 98.56 111 GLN A C 1
ATOM 820 O O . GLN A 1 111 ? 2.083 5.253 9.050 1.00 98.56 111 GLN A O 1
ATOM 825 N N . THR A 1 112 ? 3.972 4.371 8.232 1.00 98.44 112 THR A N 1
ATOM 826 C CA . THR A 1 112 ? 4.778 5.586 8.380 1.00 98.44 112 THR A CA 1
ATOM 827 C C . THR A 1 112 ? 5.035 6.166 6.997 1.00 98.44 112 THR A C 1
ATOM 829 O O . THR A 1 112 ? 5.788 5.550 6.237 1.00 98.44 112 THR A O 1
ATOM 832 N N . PRO A 1 113 ? 4.420 7.303 6.632 1.00 97.38 113 PRO A N 1
ATOM 833 C CA . PRO A 1 113 ? 4.780 8.017 5.416 1.00 97.38 113 PRO A CA 1
ATOM 834 C C . PRO A 1 113 ? 6.212 8.573 5.503 1.00 97.38 113 PRO A C 1
ATOM 836 O O . PRO A 1 113 ? 6.758 8.721 6.601 1.00 97.38 113 PRO A O 1
ATOM 839 N N . PRO A 1 114 ? 6.843 8.908 4.368 1.00 95.88 114 PRO A N 1
ATOM 840 C CA . PRO A 1 114 ? 8.194 9.439 4.389 1.00 95.88 114 PRO A CA 1
ATOM 841 C C . PRO A 1 114 ? 8.253 10.812 5.065 1.00 95.88 114 PRO A C 1
ATOM 843 O O . PRO A 1 114 ? 7.544 11.729 4.667 1.00 95.88 114 PRO A O 1
ATOM 846 N N . GLY A 1 115 ? 9.132 10.964 6.057 1.00 90.88 115 GLY A N 1
ATOM 847 C CA . GLY A 1 115 ? 9.322 12.237 6.763 1.00 90.88 115 GLY A CA 1
ATOM 848 C C . GLY A 1 115 ? 8.177 12.629 7.704 1.00 90.88 115 GLY A C 1
ATOM 849 O O . GLY A 1 115 ? 8.188 13.742 8.221 1.00 90.88 115 GLY A O 1
ATOM 850 N N . GLU A 1 116 ? 7.217 11.735 7.952 1.00 93.19 116 GLU A N 1
ATOM 851 C CA . GLU A 1 116 ? 6.079 11.977 8.841 1.00 93.19 116 GLU A CA 1
ATOM 852 C C . GLU A 1 116 ? 6.021 10.979 10.003 1.00 93.19 116 GLU A C 1
ATOM 854 O O . GLU A 1 116 ? 6.612 9.899 9.972 1.00 93.19 116 GLU A O 1
ATOM 859 N N . LEU A 1 117 ? 5.263 11.341 11.041 1.00 95.00 117 LEU A N 1
ATOM 860 C CA . LEU A 1 117 ? 4.947 10.449 12.154 1.00 95.00 117 LEU A CA 1
ATOM 861 C C . LEU A 1 117 ? 3.976 9.339 11.711 1.00 95.00 117 LEU A C 1
ATOM 863 O O . LEU A 1 117 ? 3.142 9.562 10.830 1.00 95.00 117 LEU A O 1
ATOM 867 N N . PRO A 1 118 ? 4.054 8.142 12.321 1.00 97.12 118 PRO A N 1
ATOM 868 C CA . PRO A 1 118 ? 3.278 6.992 11.883 1.00 97.12 118 PRO A CA 1
ATOM 869 C C . PRO A 1 118 ? 1.787 7.139 12.175 1.00 97.12 118 PRO A C 1
ATOM 871 O O . PRO A 1 118 ? 1.378 7.575 13.254 1.00 97.12 118 PRO A O 1
ATOM 874 N N . TRP A 1 119 ? 0.978 6.635 11.250 1.00 98.12 119 TRP A N 1
ATOM 875 C CA . TRP A 1 119 ? -0.382 6.206 11.533 1.00 98.12 119 TRP A CA 1
ATOM 876 C C . TRP A 1 119 ? -0.355 4.850 12.238 1.00 98.12 119 TRP A C 1
ATOM 878 O O . TRP A 1 119 ? 0.381 3.949 11.838 1.00 98.12 119 TRP A O 1
ATOM 888 N N . THR A 1 120 ? -1.172 4.699 13.275 1.00 98.44 120 THR A N 1
ATOM 889 C CA . THR A 1 120 ? -1.422 3.440 13.987 1.00 98.44 120 THR A CA 1
ATOM 890 C C . THR A 1 120 ? -2.888 3.068 13.840 1.00 98.44 120 THR A C 1
ATOM 892 O O . THR A 1 120 ? -3.757 3.876 14.173 1.00 98.44 120 THR A O 1
ATOM 895 N N . PHE A 1 121 ? -3.157 1.844 13.400 1.00 98.31 121 PHE A N 1
ATOM 896 C CA . PHE A 1 121 ? -4.497 1.307 13.197 1.00 98.31 121 PHE A CA 1
ATOM 897 C C . PHE A 1 121 ? -4.870 0.366 14.341 1.00 98.31 121 PHE A C 1
ATOM 899 O O . PHE A 1 121 ? -4.082 -0.486 14.751 1.00 98.31 121 PHE A O 1
ATOM 906 N N . LYS A 1 122 ? -6.087 0.513 14.862 1.00 97.75 122 LYS A N 1
ATOM 907 C CA . LYS A 1 122 ? -6.657 -0.367 15.879 1.00 97.75 122 LYS A CA 1
ATOM 908 C C . LYS A 1 122 ? -7.804 -1.145 15.264 1.00 97.75 122 LYS A C 1
ATOM 910 O O . LYS A 1 122 ? -8.784 -0.551 14.817 1.00 97.75 122 LYS A O 1
ATOM 915 N N . TYR A 1 123 ? -7.700 -2.464 15.313 1.00 97.25 123 TYR A N 1
ATOM 916 C CA . TYR A 1 123 ? -8.748 -3.373 14.871 1.00 97.25 123 TYR A CA 1
ATOM 917 C C . TYR A 1 123 ? -9.445 -4.026 16.059 1.00 97.25 123 TYR A C 1
ATOM 919 O O . TYR A 1 123 ? -8.882 -4.113 17.153 1.00 97.25 123 TYR A O 1
ATOM 927 N N . GLY A 1 124 ? -10.653 -4.514 15.823 1.00 94.94 124 GLY A N 1
ATOM 928 C CA . GLY A 1 124 ? -11.371 -5.376 16.748 1.00 94.94 124 GLY A CA 1
ATOM 929 C C . GLY A 1 124 ? -12.597 -5.992 16.093 1.00 94.94 124 GLY A C 1
ATOM 930 O O . GLY A 1 124 ? -12.771 -5.919 14.871 1.00 94.94 124 GLY A O 1
ATOM 931 N N . LYS A 1 125 ? -13.442 -6.594 16.921 1.00 93.38 125 LYS A N 1
ATOM 932 C CA . LYS A 1 125 ? -14.736 -7.138 16.528 1.00 93.38 125 LYS A CA 1
ATOM 933 C C . LYS A 1 125 ? -15.842 -6.099 16.675 1.00 93.38 125 LYS A C 1
ATOM 935 O O . LYS A 1 125 ? -15.914 -5.379 17.669 1.00 93.38 125 LYS A O 1
ATOM 940 N N . VAL A 1 126 ? -16.705 -6.052 15.669 1.00 89.62 126 VAL A N 1
ATOM 941 C CA . VAL A 1 126 ? -17.913 -5.223 15.614 1.00 89.62 126 VAL A CA 1
ATOM 942 C C . VAL A 1 126 ? -19.111 -6.152 15.540 1.00 89.62 126 VAL A C 1
ATOM 944 O O . VAL A 1 126 ? -19.068 -7.137 14.808 1.00 89.62 126 VAL A O 1
ATOM 947 N N . GLY A 1 127 ? -20.168 -5.819 16.276 1.00 82.88 127 GLY A N 1
ATOM 948 C CA . GLY A 1 127 ? -21.387 -6.612 16.323 1.00 82.88 127 GLY A CA 1
ATOM 949 C C . GLY A 1 127 ? -21.266 -7.858 17.205 1.00 82.88 127 GLY A C 1
ATOM 950 O O . GLY A 1 127 ? -20.182 -8.336 17.557 1.00 82.88 127 GLY A O 1
ATOM 951 N N . SER A 1 128 ? -22.422 -8.384 17.599 1.00 79.19 128 SER A N 1
ATOM 952 C CA . SER A 1 128 ? -22.551 -9.576 18.450 1.00 79.19 128 SER A CA 1
ATOM 953 C C . SER A 1 128 ? -23.139 -10.784 17.715 1.00 79.19 128 SER A C 1
ATOM 955 O O . SER A 1 128 ? -23.315 -11.843 18.317 1.00 79.19 128 SER A O 1
ATOM 957 N N . ASN A 1 129 ? -23.442 -10.646 16.421 1.00 79.50 129 ASN A N 1
ATOM 958 C CA . ASN A 1 129 ? -24.019 -11.723 15.626 1.00 79.50 129 ASN A CA 1
ATOM 959 C C . ASN A 1 129 ? -22.985 -12.830 15.323 1.00 79.50 129 ASN A C 1
ATOM 961 O O . ASN A 1 129 ? -21.776 -12.663 15.491 1.00 79.50 129 ASN A O 1
ATOM 965 N N . ALA A 1 130 ? -23.465 -13.993 14.880 1.00 77.75 130 ALA A N 1
ATOM 966 C CA . ALA A 1 130 ? -22.619 -15.167 14.654 1.00 77.75 130 ALA A CA 1
ATOM 967 C C . ALA A 1 130 ? -21.595 -14.996 13.513 1.00 77.75 130 ALA A C 1
ATOM 969 O O . ALA A 1 130 ? -20.633 -15.755 13.445 1.00 77.75 130 ALA A O 1
ATOM 970 N N . VAL A 1 131 ? -21.790 -14.006 12.636 1.00 76.50 131 VAL A N 1
ATOM 971 C CA . VAL A 1 131 ? -20.883 -13.684 11.521 1.00 76.50 131 VAL A CA 1
ATOM 972 C C . VAL A 1 131 ? -19.911 -12.544 11.853 1.00 76.50 131 VAL A C 1
ATOM 974 O O . VAL A 1 131 ? -19.032 -12.240 11.050 1.00 76.50 131 VAL A O 1
ATOM 977 N N . ALA A 1 132 ? -20.010 -11.952 13.048 1.00 84.06 132 ALA A N 1
ATOM 978 C CA . ALA A 1 132 ? -19.122 -10.897 13.510 1.00 84.06 132 ALA A CA 1
ATOM 979 C C . ALA A 1 132 ? -17.703 -11.437 13.748 1.00 84.06 132 ALA A C 1
ATOM 981 O O . ALA A 1 132 ? -17.446 -12.188 14.702 1.00 84.06 132 ALA A O 1
ATOM 982 N N . GLY A 1 133 ? -16.782 -11.026 12.877 1.00 84.19 133 GLY A N 1
ATOM 983 C CA . GLY A 1 133 ? -15.363 -11.358 12.931 1.00 84.19 133 GLY A CA 1
ATOM 984 C C . GLY A 1 133 ? -14.498 -10.244 13.522 1.00 84.19 133 GLY A C 1
ATOM 985 O O . GLY A 1 133 ? -14.898 -9.083 13.610 1.00 84.19 133 GLY A O 1
ATOM 986 N N . GLU A 1 134 ? -13.281 -10.613 13.911 1.00 90.69 134 GLU A N 1
ATOM 987 C CA . GLU A 1 134 ? -12.209 -9.661 14.211 1.00 90.69 134 GLU A CA 1
ATOM 988 C C . GLU A 1 134 ? -11.702 -8.998 12.921 1.00 90.69 134 GLU A C 1
ATOM 990 O O . GLU A 1 134 ? -11.681 -9.626 11.864 1.00 90.69 134 GLU A O 1
ATOM 995 N N . GLY A 1 135 ? -11.201 -7.764 13.009 1.00 92.50 135 GLY A N 1
ATOM 996 C CA . GLY A 1 135 ? -10.535 -7.097 11.876 1.00 92.50 135 GLY A CA 1
ATOM 997 C C . GLY A 1 135 ? -11.223 -5.857 11.347 1.00 92.50 135 GLY A C 1
ATOM 998 O O . GLY A 1 135 ? -10.688 -5.222 10.442 1.00 92.50 135 GLY A O 1
ATOM 999 N N . MET A 1 136 ? -12.335 -5.450 11.950 1.00 93.75 136 MET A N 1
ATOM 1000 C CA . MET A 1 136 ? -12.919 -4.147 11.671 1.00 93.75 136 MET A CA 1
ATOM 1001 C C . MET A 1 136 ? -12.038 -3.055 12.278 1.00 93.75 136 MET A C 1
ATOM 1003 O O . MET A 1 136 ? -11.646 -3.139 13.443 1.00 93.75 136 MET A O 1
ATOM 1007 N N . MET A 1 137 ? -11.699 -2.035 11.490 1.00 96.25 137 MET A N 1
ATOM 1008 C CA . MET A 1 137 ? -10.880 -0.915 11.956 1.00 96.25 137 MET A CA 1
ATOM 1009 C C . MET A 1 137 ? -11.716 -0.004 12.853 1.00 96.25 137 MET A C 1
ATOM 1011 O O . MET A 1 137 ? -12.616 0.669 12.366 1.00 96.25 137 MET A O 1
ATOM 1015 N N . LEU A 1 138 ? -11.410 0.031 14.146 1.00 96.56 138 LEU A N 1
ATOM 1016 C CA . LEU A 1 138 ? -12.145 0.794 15.159 1.00 96.56 138 LEU A CA 1
ATOM 1017 C C . LEU A 1 138 ? -11.581 2.198 15.369 1.00 96.56 138 LEU A C 1
ATOM 1019 O O . LEU A 1 138 ? -12.303 3.108 15.762 1.00 96.56 138 LEU A O 1
ATOM 1023 N N . ALA A 1 139 ? -10.279 2.374 15.154 1.00 97.56 139 ALA A N 1
ATOM 1024 C CA . ALA A 1 139 ? -9.645 3.676 1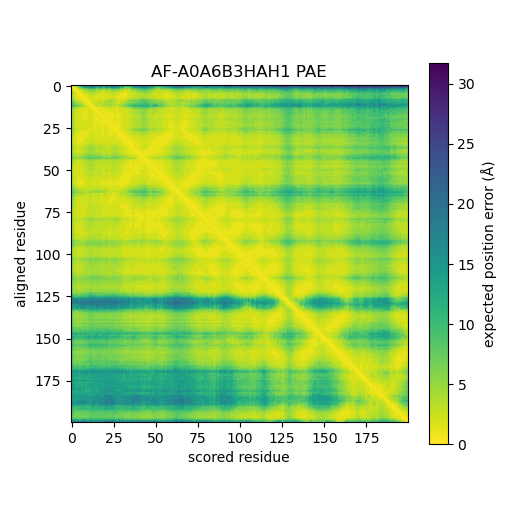5.259 1.00 97.56 139 ALA A CA 1
ATOM 1025 C C . ALA A 1 139 ? -8.369 3.740 14.426 1.00 97.56 139 ALA A C 1
ATOM 1027 O O . ALA A 1 139 ? -7.684 2.736 14.219 1.00 97.56 139 ALA A O 1
ATOM 1028 N N . LEU A 1 140 ? -8.018 4.953 14.026 1.00 97.50 140 LEU A N 1
ATOM 1029 C CA . LEU A 1 140 ? -6.705 5.305 13.513 1.00 97.50 140 LEU A CA 1
ATOM 1030 C C . LEU A 1 140 ? -6.171 6.479 14.328 1.00 97.50 140 LEU A C 1
ATOM 1032 O O . LEU A 1 140 ? -6.924 7.353 14.754 1.00 97.50 140 LEU A O 1
ATOM 1036 N N . SER A 1 141 ? -4.872 6.481 14.594 1.00 98.06 141 SER A N 1
ATOM 1037 C CA . SER A 1 141 ? -4.249 7.519 15.410 1.00 98.06 141 SER A CA 1
ATOM 1038 C C . SER A 1 141 ? -2.875 7.901 14.897 1.00 98.06 141 SER A C 1
ATOM 1040 O O . SER A 1 141 ? -2.195 7.079 14.285 1.00 98.06 141 SER A O 1
ATOM 1042 N N . ARG A 1 142 ? -2.457 9.132 15.179 1.00 96.69 142 ARG A N 1
ATOM 1043 C CA . ARG A 1 142 ? -1.094 9.614 14.934 1.00 96.69 142 ARG A CA 1
ATOM 1044 C C . ARG A 1 142 ? -0.600 10.421 16.133 1.00 96.69 142 ARG A C 1
ATOM 1046 O O . ARG A 1 142 ? -1.422 11.089 16.764 1.00 96.69 142 ARG A O 1
ATOM 1053 N N . PRO A 1 143 ? 0.700 10.383 16.464 1.00 97.06 143 PRO A N 1
ATOM 1054 C CA . PRO A 1 143 ? 1.236 11.251 17.502 1.00 97.06 143 PRO A CA 1
ATOM 1055 C C . PRO A 1 143 ? 1.085 12.730 17.124 1.00 97.06 143 PRO A C 1
ATOM 1057 O O . PRO A 1 143 ? 1.142 13.091 15.942 1.00 97.06 143 PRO A O 1
ATOM 1060 N N . THR A 1 144 ? 0.885 13.571 18.131 1.00 95.50 144 THR A N 1
ATOM 1061 C CA . THR A 1 144 ? 0.799 15.030 17.999 1.00 95.50 144 THR A CA 1
ATOM 1062 C C . THR A 1 144 ? 2.110 15.703 18.389 1.00 95.50 144 THR A C 1
ATOM 1064 O O . THR A 1 144 ? 2.986 15.102 19.014 1.00 95.50 144 THR A O 1
ATOM 1067 N N . LEU A 1 145 ? 2.268 16.952 17.951 1.00 95.81 145 LEU A N 1
ATOM 1068 C CA . LEU A 1 145 ? 3.432 17.776 18.251 1.00 95.81 145 LEU A CA 1
ATOM 1069 C C . LEU A 1 145 ? 3.083 18.811 19.312 1.00 95.81 145 LEU A C 1
ATOM 1071 O O . LEU A 1 145 ? 1.983 19.365 19.329 1.00 95.81 145 LEU A O 1
ATOM 1075 N N . LYS A 1 146 ? 4.060 19.123 20.152 1.00 96.31 146 LYS A N 1
ATOM 1076 C CA . LYS A 1 146 ? 3.987 20.209 21.116 1.00 96.31 146 LYS A CA 1
ATOM 1077 C C . LYS A 1 146 ? 3.837 21.534 20.378 1.00 96.31 146 LYS A C 1
ATOM 1079 O O . LYS A 1 146 ? 4.604 21.837 19.457 1.00 96.31 146 LYS A O 1
ATOM 1084 N N . ALA A 1 147 ? 2.858 22.332 20.796 1.00 93.88 147 ALA A N 1
ATOM 1085 C CA . ALA A 1 147 ? 2.560 23.617 20.177 1.00 93.88 147 ALA A CA 1
ATOM 1086 C C . ALA A 1 147 ? 3.814 24.507 20.100 1.00 93.88 147 ALA A C 1
ATOM 1088 O O . ALA A 1 147 ? 4.534 24.679 21.083 1.00 93.88 147 ALA A O 1
ATOM 1089 N N . GLY A 1 148 ? 4.071 25.065 18.915 1.00 94.25 148 GLY A N 1
ATOM 1090 C CA . GLY A 1 148 ? 5.238 25.914 18.655 1.00 94.25 148 GLY A CA 1
ATOM 1091 C C . GLY A 1 148 ? 6.536 25.166 18.330 1.00 94.25 148 GLY A C 1
ATOM 1092 O O . GLY A 1 148 ? 7.549 25.817 18.083 1.00 94.25 148 GLY A O 1
ATOM 1093 N N . THR A 1 149 ? 6.529 23.831 18.285 1.00 93.75 149 THR A N 1
ATOM 1094 C CA . THR A 1 149 ? 7.697 23.024 17.893 1.00 93.75 149 THR A CA 1
ATOM 1095 C C . THR A 1 149 ? 7.533 22.441 16.491 1.00 93.75 149 THR A C 1
ATOM 1097 O O . THR A 1 149 ? 6.419 22.320 15.981 1.00 93.75 149 THR A O 1
ATOM 1100 N N . LYS A 1 150 ? 8.655 22.114 15.840 1.00 88.06 150 LYS A N 1
ATOM 1101 C CA . LYS A 1 150 ? 8.655 21.523 14.491 1.00 88.06 150 LYS A CA 1
ATOM 1102 C C . LYS A 1 150 ? 8.538 19.998 14.523 1.00 88.06 150 LYS A C 1
ATOM 1104 O O . LYS A 1 150 ? 8.036 19.420 13.566 1.00 88.06 150 LYS A O 1
ATOM 1109 N N . ASP A 1 151 ? 9.011 19.370 15.596 1.00 91.12 151 ASP A N 1
ATOM 1110 C CA . ASP A 1 151 ? 9.246 17.926 15.671 1.00 91.12 151 ASP A CA 1
ATOM 1111 C C . ASP A 1 151 ? 9.190 17.337 17.098 1.00 91.12 151 ASP A C 1
ATOM 1113 O O . ASP A 1 151 ? 9.325 16.123 17.256 1.00 91.12 151 ASP A O 1
ATOM 1117 N N . GLU A 1 152 ? 8.945 18.143 18.141 1.00 95.31 152 GLU A N 1
ATOM 1118 C CA . GLU A 1 152 ? 8.833 17.636 19.515 1.00 95.31 152 GLU A CA 1
ATOM 1119 C C . GLU A 1 152 ? 7.435 17.042 19.727 1.00 95.31 152 GLU A C 1
ATOM 1121 O O . GLU A 1 152 ? 6.432 17.751 19.671 1.00 95.31 152 GLU A O 1
ATOM 1126 N N . GLN A 1 153 ? 7.349 15.733 19.970 1.00 95.88 153 GLN A N 1
ATOM 1127 C CA . GLN A 1 153 ? 6.078 15.089 20.304 1.00 95.88 153 GLN A CA 1
ATOM 1128 C C . GLN A 1 153 ? 5.625 15.492 21.710 1.00 95.88 153 GLN A C 1
ATOM 1130 O O . GLN A 1 153 ? 6.430 15.547 22.636 1.00 95.88 153 GLN A O 1
ATOM 1135 N N . ASP A 1 154 ? 4.326 15.721 21.886 1.00 95.44 154 ASP A N 1
ATOM 1136 C CA . ASP A 1 154 ? 3.732 16.078 23.184 1.00 95.44 154 ASP A CA 1
ATOM 1137 C C . ASP A 1 154 ? 3.282 14.859 24.012 1.00 95.44 154 ASP A C 1
ATOM 1139 O O . ASP A 1 154 ? 2.749 15.010 25.109 1.00 95.44 154 ASP A O 1
ATOM 1143 N N . GLY A 1 155 ? 3.485 13.648 23.485 1.00 94.88 155 GLY A N 1
ATOM 1144 C CA . GLY A 1 155 ? 3.044 12.391 24.093 1.00 94.88 155 GLY A CA 1
ATOM 1145 C C . GLY A 1 155 ? 1.562 12.065 23.872 1.00 94.88 155 GLY A C 1
ATOM 1146 O O . GLY A 1 155 ? 1.132 10.964 24.222 1.00 94.88 155 GLY A O 1
ATOM 1147 N N . ASN A 1 156 ? 0.793 12.966 23.254 1.00 96.06 156 ASN A N 1
ATOM 1148 C CA . ASN A 1 156 ? -0.607 12.740 22.918 1.00 96.06 156 ASN A CA 1
ATOM 1149 C C . ASN A 1 156 ? -0.752 12.120 21.521 1.00 96.06 156 ASN A C 1
ATOM 1151 O O . ASN A 1 156 ? 0.212 11.906 20.774 1.00 96.06 156 ASN A O 1
ATOM 1155 N N . LYS A 1 157 ? -1.997 11.783 21.174 1.00 96.44 157 LYS A N 1
ATOM 1156 C CA . LYS A 1 157 ? -2.368 11.290 19.850 1.00 96.44 157 LYS A CA 1
ATOM 1157 C C . LYS A 1 157 ? -3.642 11.966 19.376 1.00 96.44 157 LYS A C 1
ATOM 1159 O O . LYS A 1 157 ? -4.616 12.041 20.118 1.00 96.44 157 LYS A O 1
ATOM 1164 N N . ALA A 1 158 ? -3.651 12.347 18.108 1.00 96.56 158 ALA A N 1
ATOM 1165 C CA . ALA A 1 158 ? -4.865 12.651 17.371 1.00 96.56 158 ALA A CA 1
ATOM 1166 C C . ALA A 1 158 ? -5.514 11.316 16.983 1.00 96.56 158 ALA A C 1
ATOM 1168 O O . ALA A 1 158 ? -4.870 10.499 16.317 1.00 96.56 158 ALA A O 1
ATOM 1169 N N . VAL A 1 159 ? -6.747 11.065 17.431 1.00 97.94 159 VAL A N 1
ATOM 1170 C CA . VAL A 1 159 ? -7.451 9.789 17.229 1.00 97.94 159 VAL A CA 1
ATOM 1171 C C . VAL A 1 159 ? -8.735 10.022 16.449 1.00 97.94 159 VAL A C 1
ATOM 1173 O O . VAL A 1 159 ? -9.618 10.733 16.906 1.00 97.94 159 VAL A O 1
ATOM 1176 N N . THR A 1 160 ? -8.863 9.363 15.301 1.00 98.19 160 THR A N 1
ATOM 1177 C CA . THR A 1 160 ? -10.137 9.236 14.595 1.00 98.19 160 THR A CA 1
ATOM 1178 C C . THR A 1 160 ? -10.754 7.883 14.923 1.00 98.19 160 THR A C 1
ATOM 1180 O O . THR A 1 160 ? -10.112 6.848 14.729 1.00 98.19 160 THR A O 1
ATOM 1183 N N . SER A 1 161 ? -11.987 7.882 15.424 1.00 97.31 161 SER A N 1
ATOM 1184 C CA . SER A 1 161 ? -12.706 6.660 15.807 1.00 97.31 161 SER A CA 1
ATOM 1185 C C . SER A 1 161 ? -13.798 6.329 14.798 1.00 97.31 161 SER A C 1
ATOM 1187 O O . SER A 1 161 ? -14.463 7.225 14.279 1.00 97.31 161 SER A O 1
ATOM 1189 N N . LEU A 1 162 ? -13.990 5.038 14.538 1.00 96.19 162 LEU A N 1
ATOM 1190 C CA . LEU A 1 162 ? -15.022 4.518 13.653 1.00 96.19 162 LEU A CA 1
ATOM 1191 C C . LEU A 1 162 ? -16.021 3.707 14.475 1.00 96.19 162 LEU A C 1
ATOM 1193 O O . LEU A 1 162 ? -15.643 2.788 15.204 1.00 96.19 162 LEU A O 1
ATOM 1197 N N . VAL A 1 163 ? -17.299 4.043 14.335 1.00 93.88 163 VAL A N 1
ATOM 1198 C CA . VAL A 1 163 ? -18.411 3.304 14.936 1.00 93.88 163 VAL A CA 1
ATOM 1199 C C . VAL A 1 163 ? -19.271 2.768 13.808 1.00 93.88 163 VAL A C 1
ATOM 1201 O O . VAL A 1 163 ? -19.838 3.538 13.042 1.00 93.88 163 VAL A O 1
ATOM 1204 N N . TYR A 1 164 ? -19.336 1.450 13.701 1.00 92.31 164 TYR A N 1
ATOM 1205 C CA . TYR A 1 164 ? -20.135 0.737 12.708 1.00 92.31 164 TYR A CA 1
ATOM 1206 C C . TYR A 1 164 ? -21.518 0.399 13.267 1.00 92.31 164 TYR A C 1
ATOM 1208 O O . TYR A 1 164 ? -21.782 0.627 14.448 1.00 92.31 164 TYR A O 1
ATOM 1216 N N . GLU A 1 165 ? -22.372 -0.178 12.419 1.00 90.44 165 GLU A N 1
ATOM 1217 C CA . GLU A 1 165 ? -23.744 -0.571 12.771 1.00 90.44 165 GLU A CA 1
ATOM 1218 C C . GLU A 1 165 ? -24.561 0.614 13.318 1.00 90.44 165 GLU A C 1
ATOM 1220 O O . GLU A 1 165 ? -25.417 0.469 14.194 1.00 90.44 165 GLU A O 1
ATOM 1225 N N . VAL A 1 166 ? -24.295 1.818 12.798 1.00 92.19 166 VAL A N 1
ATOM 1226 C CA . VAL A 1 166 ? -25.089 3.001 13.132 1.00 92.19 166 VAL A CA 1
ATOM 1227 C C . VAL A 1 166 ? -26.511 2.790 12.602 1.00 92.19 166 VAL A C 1
ATOM 1229 O O . VAL A 1 166 ? -26.673 2.403 11.442 1.00 92.19 166 VAL A O 1
ATOM 1232 N N . PRO A 1 167 ? -27.559 3.043 13.406 1.00 92.94 167 PRO A N 1
ATOM 1233 C CA . PRO A 1 167 ? -28.928 2.855 12.946 1.00 92.94 167 PRO A CA 1
ATOM 1234 C C . PRO A 1 167 ? -29.248 3.729 11.728 1.00 92.94 167 PRO A C 1
ATOM 1236 O O . PRO A 1 167 ? -28.944 4.920 11.716 1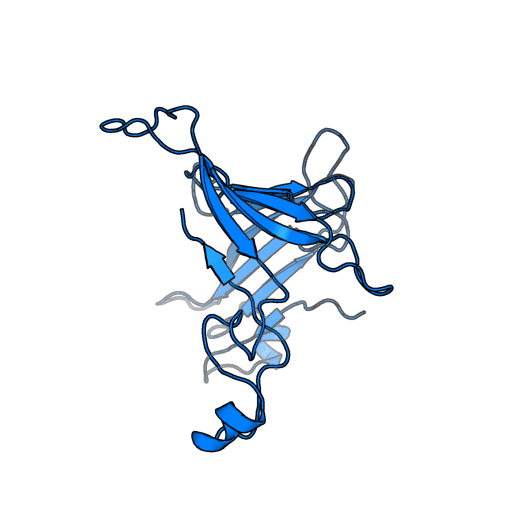.00 92.94 167 PRO A O 1
ATOM 1239 N N . LEU A 1 168 ? -29.918 3.147 10.729 1.00 93.00 168 LEU A N 1
ATOM 1240 C CA . LEU A 1 168 ? -30.415 3.859 9.540 1.00 93.00 168 LEU A CA 1
ATOM 1241 C C . LEU A 1 168 ? -31.796 4.502 9.764 1.00 93.00 168 LEU A C 1
ATOM 1243 O O . LEU A 1 168 ? -32.271 5.274 8.932 1.00 93.00 168 LEU A O 1
ATOM 1247 N N . SER A 1 169 ? -32.469 4.160 10.866 1.00 92.75 169 SER A N 1
ATOM 1248 C CA . SER A 1 169 ? -33.805 4.653 11.219 1.00 92.75 169 SER A CA 1
ATOM 1249 C C . SER A 1 169 ? -34.065 4.660 12.725 1.00 92.75 169 SER A C 1
ATOM 1251 O O . SER A 1 169 ? -33.372 3.988 13.490 1.00 92.75 169 SER A O 1
ATOM 1253 N N . GLY A 1 170 ? -35.137 5.347 13.123 1.00 90.31 170 GLY A N 1
ATOM 1254 C CA . GLY A 1 170 ? -35.571 5.480 14.514 1.00 90.31 170 GLY A CA 1
ATOM 1255 C C . GLY A 1 170 ? -34.784 6.544 15.277 1.00 90.31 170 GLY A C 1
ATOM 1256 O O . GLY A 1 170 ? -33.858 7.148 14.745 1.00 90.31 170 GLY A O 1
ATOM 1257 N N . ASP A 1 171 ? -35.131 6.746 16.547 1.00 91.12 171 ASP A N 1
ATOM 1258 C CA . ASP A 1 171 ? -34.635 7.870 17.363 1.00 91.12 171 ASP A CA 1
ATOM 1259 C C . ASP A 1 171 ? -33.121 7.842 17.631 1.00 91.12 171 ASP A C 1
ATOM 1261 O O . ASP A 1 171 ? -32.539 8.822 18.088 1.00 91.12 171 ASP A O 1
ATOM 1265 N N . LYS A 1 172 ? -32.472 6.703 17.365 1.00 87.44 172 LYS A N 1
ATOM 1266 C CA . LYS A 1 172 ? -31.022 6.517 17.517 1.00 87.44 172 LYS A CA 1
ATOM 1267 C C . LYS A 1 172 ? -30.247 6.708 16.212 1.00 87.44 172 LYS A C 1
ATOM 1269 O O . LYS A 1 172 ? -29.019 6.654 16.239 1.00 87.44 172 LYS A O 1
ATOM 1274 N N . ALA A 1 173 ? -30.933 6.881 15.083 1.00 91.56 173 ALA A N 1
ATOM 1275 C CA . ALA A 1 173 ? -30.294 7.146 13.804 1.00 91.56 173 ALA A CA 1
ATOM 1276 C C . ALA A 1 173 ? -29.915 8.630 13.714 1.00 91.56 173 ALA A C 1
ATOM 1278 O O . ALA A 1 173 ? -30.800 9.477 13.833 1.00 91.56 173 ALA A O 1
ATOM 1279 N N . PRO A 1 174 ? -28.638 8.976 13.463 1.00 90.81 174 PRO A N 1
ATOM 1280 C CA . PRO A 1 174 ? -28.244 10.371 13.265 1.00 90.81 174 PRO A CA 1
ATOM 1281 C C . PRO A 1 174 ? -28.954 11.008 12.068 1.00 90.81 174 PRO A C 1
ATOM 1283 O O . PRO A 1 174 ? -29.300 12.183 12.104 1.00 90.81 174 PRO A O 1
ATOM 1286 N N . ASN A 1 175 ? -29.169 10.219 11.012 1.00 88.81 175 ASN A N 1
ATOM 1287 C CA . ASN A 1 175 ? -29.938 10.597 9.839 1.00 88.81 175 ASN A CA 1
ATOM 1288 C C . ASN A 1 175 ? -30.856 9.444 9.456 1.00 88.81 175 ASN A C 1
ATOM 1290 O O . ASN A 1 175 ? -30.463 8.279 9.500 1.00 88.81 175 ASN A O 1
ATOM 1294 N N . ALA A 1 176 ? -32.071 9.788 9.057 1.00 89.56 176 ALA A N 1
ATOM 1295 C CA . ALA A 1 176 ? -33.083 8.822 8.690 1.00 89.56 176 ALA A CA 1
ATOM 1296 C C . ALA A 1 176 ? -32.921 8.466 7.201 1.00 89.56 176 ALA A C 1
ATOM 1298 O O . ALA A 1 176 ? -33.355 9.205 6.319 1.00 89.56 176 ALA A O 1
ATOM 1299 N N . VAL A 1 177 ? -32.231 7.358 6.935 1.00 90.25 177 VAL A N 1
ATOM 1300 C CA . VAL A 1 177 ? -31.825 6.910 5.591 1.00 90.25 177 VAL A CA 1
ATOM 1301 C C . VAL A 1 177 ? -32.227 5.458 5.322 1.00 90.25 177 VAL A C 1
ATOM 1303 O O . VAL A 1 177 ? -31.625 4.777 4.498 1.00 90.25 177 VAL A O 1
ATOM 1306 N N . SER A 1 178 ? -33.263 4.966 6.008 1.00 90.06 178 SER A N 1
ATOM 1307 C CA . SER A 1 178 ? -33.872 3.668 5.683 1.00 90.06 178 SER A CA 1
ATOM 1308 C C . SER A 1 178 ? -34.324 3.602 4.218 1.00 90.06 178 SER A C 1
ATOM 1310 O O . SER A 1 178 ? -34.586 4.650 3.624 1.00 90.06 178 SER A O 1
ATOM 1312 N N . PRO A 1 179 ? -34.521 2.404 3.635 1.00 90.25 179 PRO A N 1
ATOM 1313 C CA . PRO A 1 179 ? -34.979 2.278 2.250 1.00 90.25 179 PRO A CA 1
ATOM 1314 C C . PRO A 1 179 ? -36.228 3.104 1.919 1.00 90.25 179 PRO A C 1
ATOM 1316 O O . PRO A 1 179 ? -36.269 3.788 0.900 1.00 90.25 179 PRO A O 1
ATOM 1319 N N . ASN A 1 180 ? -37.210 3.130 2.825 1.00 89.62 180 ASN A N 1
ATOM 1320 C CA . ASN A 1 180 ? -38.425 3.929 2.649 1.00 89.62 180 ASN A CA 1
ATOM 1321 C C . ASN A 1 180 ? -38.153 5.440 2.666 1.00 89.62 180 ASN A C 1
ATOM 1323 O O . ASN A 1 180 ? -38.854 6.191 1.995 1.00 89.62 180 ASN A O 1
ATOM 1327 N N . GLN A 1 181 ? -37.162 5.895 3.435 1.00 90.06 181 GLN A N 1
ATOM 1328 C CA . GLN A 1 181 ? -36.772 7.306 3.501 1.00 90.06 181 GLN A CA 1
ATOM 1329 C C . GLN A 1 181 ? -35.916 7.708 2.301 1.00 90.06 181 GLN A C 1
ATOM 1331 O O . GLN A 1 181 ? -36.189 8.734 1.687 1.00 90.06 181 GLN A O 1
ATOM 1336 N N . ALA A 1 182 ? -34.954 6.874 1.901 1.00 89.81 182 ALA A N 1
ATOM 1337 C CA . ALA A 1 182 ? -34.141 7.093 0.708 1.00 89.81 182 ALA A CA 1
ATOM 1338 C C . ALA A 1 182 ? -35.007 7.184 -0.566 1.00 89.81 182 ALA A C 1
ATOM 1340 O O . ALA A 1 182 ? -34.793 8.061 -1.408 1.00 89.81 182 ALA A O 1
ATOM 1341 N N . ALA A 1 183 ? -36.057 6.361 -0.665 1.00 90.25 183 ALA A N 1
ATOM 1342 C CA . ALA A 1 183 ? -37.001 6.390 -1.780 1.00 90.25 183 ALA A CA 1
ATOM 1343 C C . ALA A 1 183 ? -37.730 7.740 -1.936 1.00 90.25 183 ALA A C 1
ATOM 1345 O O . ALA A 1 183 ? -38.063 8.127 -3.057 1.00 90.25 183 ALA A O 1
ATOM 1346 N N . GLN A 1 184 ? -37.931 8.505 -0.853 1.00 90.94 184 GLN A N 1
ATOM 1347 C CA . GLN A 1 184 ? -38.545 9.841 -0.929 1.00 90.94 184 GLN A CA 1
ATOM 1348 C C . GLN A 1 184 ? -37.684 10.839 -1.713 1.00 90.94 184 GLN A C 1
ATOM 1350 O O . GLN A 1 184 ? -38.196 11.840 -2.208 1.00 90.94 184 GLN A O 1
ATOM 1355 N N . TRP A 1 185 ? -36.387 10.564 -1.854 1.00 89.38 185 TRP A N 1
ATOM 1356 C CA . TRP A 1 185 ? -35.443 11.379 -2.621 1.00 89.38 185 TRP A CA 1
ATOM 1357 C C . TRP A 1 185 ? -35.139 10.770 -3.993 1.00 89.38 185 TRP A C 1
ATOM 1359 O O . TRP A 1 185 ? -34.163 11.151 -4.634 1.00 89.38 185 TRP A O 1
ATOM 1369 N N . SER A 1 186 ? -35.967 9.822 -4.450 1.00 90.56 186 SER A N 1
ATOM 1370 C CA . SER A 1 186 ? -35.765 9.065 -5.693 1.00 90.56 186 SER A CA 1
ATOM 1371 C C . SER A 1 186 ? -34.447 8.280 -5.736 1.00 90.56 186 SER A C 1
ATOM 1373 O O . SER A 1 186 ? -33.918 8.022 -6.816 1.00 90.56 186 SER A O 1
ATOM 1375 N N . GLN A 1 187 ? -33.919 7.879 -4.574 1.00 89.44 187 GLN A N 1
ATOM 1376 C CA . GLN A 1 187 ? -32.803 6.936 -4.495 1.00 89.44 187 GLN A CA 1
ATOM 1377 C C . GLN A 1 187 ? -33.343 5.507 -4.489 1.00 89.44 187 GLN A C 1
ATOM 1379 O O . GLN A 1 187 ? -34.057 5.111 -3.567 1.00 89.44 187 GLN A O 1
ATOM 1384 N N . THR A 1 188 ? -33.014 4.741 -5.529 1.00 86.44 188 THR A N 1
ATOM 1385 C CA . THR A 1 188 ? -33.393 3.324 -5.649 1.00 86.44 188 THR A CA 1
ATOM 1386 C C . THR A 1 188 ? -32.451 2.403 -4.882 1.00 86.44 188 THR A C 1
ATOM 1388 O O . THR A 1 188 ? -32.867 1.328 -4.457 1.00 86.44 188 THR A O 1
ATOM 1391 N N . ASP A 1 189 ? -31.211 2.846 -4.667 1.00 88.25 189 ASP A N 1
ATOM 1392 C CA . ASP A 1 189 ? -30.194 2.109 -3.925 1.00 88.25 189 ASP A CA 1
ATOM 1393 C C . ASP A 1 189 ? -30.119 2.654 -2.497 1.00 88.25 189 ASP A C 1
ATOM 1395 O O . ASP A 1 189 ? -29.559 3.719 -2.230 1.00 88.25 189 ASP A O 1
ATOM 1399 N N . ALA A 1 190 ? -30.739 1.928 -1.570 1.00 86.75 190 ALA A N 1
ATOM 1400 C CA . ALA A 1 190 ? -30.745 2.285 -0.161 1.00 86.75 190 ALA A CA 1
ATOM 1401 C C . ALA A 1 190 ? -29.476 1.788 0.552 1.00 86.75 190 ALA A C 1
ATOM 1403 O O . ALA A 1 190 ? -28.983 0.701 0.236 1.00 86.75 190 ALA A O 1
ATOM 1404 N N . PRO A 1 191 ? -28.967 2.527 1.552 1.00 88.88 191 PRO A N 1
ATOM 1405 C CA . PRO A 1 191 ? -27.867 2.042 2.372 1.00 88.88 191 PRO A CA 1
ATOM 1406 C C . PRO A 1 191 ? -28.297 0.802 3.167 1.00 88.88 191 PRO A C 1
ATOM 1408 O O . PRO A 1 191 ? -29.410 0.737 3.691 1.00 88.88 191 PRO A O 1
ATOM 1411 N N . THR A 1 192 ? -27.399 -0.176 3.271 1.00 88.38 192 THR A N 1
ATOM 1412 C CA . THR A 1 192 ? -27.574 -1.372 4.114 1.00 88.38 192 THR A CA 1
ATOM 1413 C C . THR A 1 192 ? -26.926 -1.213 5.481 1.00 88.38 192 THR A C 1
ATOM 1415 O O . THR A 1 192 ? -27.376 -1.816 6.449 1.00 88.38 192 THR A O 1
ATOM 1418 N N . ASP A 1 193 ? -25.912 -0.353 5.566 1.00 88.56 193 ASP A N 1
ATOM 1419 C CA . ASP A 1 193 ? -25.077 -0.147 6.740 1.00 88.56 193 ASP A CA 1
ATOM 1420 C C . ASP A 1 193 ? -24.718 1.333 6.871 1.00 88.56 193 ASP A C 1
ATOM 1422 O O . ASP A 1 193 ? -24.669 2.071 5.882 1.00 88.56 193 ASP A O 1
ATOM 1426 N N . ALA A 1 194 ? -24.426 1.770 8.095 1.00 90.19 194 ALA A N 1
ATOM 1427 C CA . ALA A 1 194 ? -23.868 3.089 8.348 1.00 90.19 194 ALA A CA 1
ATOM 1428 C C . ALA A 1 194 ? -22.701 3.027 9.333 1.00 90.19 194 ALA A C 1
ATOM 1430 O O . ALA A 1 194 ? -22.693 2.258 10.299 1.00 90.19 194 ALA A O 1
ATOM 1431 N N . THR A 1 195 ? -21.732 3.904 9.081 1.00 92.25 195 THR A N 1
ATOM 1432 C CA . THR A 1 195 ? -20.535 4.084 9.899 1.00 92.25 195 THR A CA 1
ATOM 1433 C C . THR A 1 195 ? -20.416 5.554 10.264 1.00 92.25 195 THR A C 1
ATOM 1435 O O . THR A 1 195 ? -20.404 6.417 9.387 1.00 92.25 195 THR A O 1
ATOM 1438 N N . ALA A 1 196 ? -20.304 5.847 11.554 1.00 93.31 196 ALA A N 1
ATOM 1439 C CA . ALA A 1 196 ? -19.945 7.167 12.040 1.00 93.31 196 ALA A CA 1
ATOM 1440 C C . ALA A 1 196 ? -18.422 7.280 12.148 1.00 93.31 196 ALA A C 1
ATOM 1442 O O . ALA A 1 196 ? -17.748 6.377 12.650 1.00 93.31 196 ALA A O 1
ATOM 1443 N N . VAL A 1 197 ? -17.894 8.414 11.692 1.00 96.06 197 VAL A N 1
ATOM 1444 C CA . VAL A 1 197 ? -16.479 8.765 11.798 1.00 96.06 197 VAL A CA 1
ATOM 1445 C C . VAL A 1 197 ? -16.366 9.971 12.717 1.00 96.06 197 VAL A C 1
ATOM 1447 O O . VAL A 1 197 ? -16.940 11.022 12.440 1.00 96.06 197 VAL A O 1
ATOM 1450 N N . PHE A 1 198 ? -15.622 9.812 13.804 1.00 95.94 198 PHE A N 1
ATOM 1451 C CA . PHE A 1 198 ? -15.345 10.870 14.768 1.00 95.94 198 PHE A CA 1
ATOM 1452 C C . PHE A 1 198 ? -13.908 11.339 14.552 1.00 95.94 198 PHE A C 1
ATOM 1454 O O . PHE A 1 198 ? -12.999 10.596 14.930 1.00 95.94 198 PHE A O 1
ATOM 1461 N N . PRO A 1 199 ? -13.686 12.487 13.886 1.00 94.12 199 PRO A N 1
ATOM 1462 C CA . PRO A 1 199 ? -12.346 12.998 13.624 1.00 94.12 199 PRO A CA 1
ATOM 1463 C C . PRO A 1 199 ? -11.643 13.426 14.917 1.00 94.12 199 PRO A C 1
ATOM 1465 O O . PRO A 1 199 ? -12.287 13.641 15.944 1.00 94.12 199 PRO A O 1
ATOM 1468 N N . ALA A 1 200 ? -10.315 13.511 14.828 1.00 84.31 200 ALA A N 1
ATOM 1469 C CA . ALA A 1 200 ? -9.444 13.971 15.904 1.00 84.31 200 ALA A CA 1
ATOM 1470 C C . ALA A 1 200 ? -9.515 15.487 16.122 1.00 84.31 200 ALA A C 1
ATOM 1472 O O . ALA A 1 200 ? -9.791 16.205 15.132 1.00 84.31 200 ALA A O 1
#

Radius of gyration: 23.76 Å; Cα contacts (8 Å, |Δi|>4): 435; chains: 1; bounding box: 57×44×57 Å

Solvent-accessible surface area (backbone atoms only — not comparable to full-atom values): 11152 Å² total; per-residue (Å²): 133,90,76,80,51,67,51,75,62,45,39,98,84,38,55,61,69,54,32,72,78,39,49,46,40,52,41,18,30,32,44,33,52,37,60,26,86,50,65,61,27,34,96,88,39,70,20,33,39,53,76,38,68,31,31,31,29,40,24,38,47,54,93,92,54,82,40,14,46,79,40,68,60,32,37,42,28,16,40,61,86,67,46,74,32,35,38,30,39,75,81,43,84,77,77,52,41,35,36,44,44,62,46,99,83,75,43,72,29,32,45,26,50,55,97,50,76,42,39,36,51,39,64,38,67,56,79,86,55,97,84,49,50,75,67,45,69,39,30,40,33,30,70,37,63,33,88,97,51,95,80,49,66,61,84,50,63,45,46,32,38,43,44,68,80,42,46,41,50,68,96,76,18,94,53,73,41,33,53,78,49,29,43,77,74,74,37,88,79,47,64,93,74,35,69,48,76,44,76,95

pLDDT: mean 94.49, std 5.08, range [58.94, 98.81]

Mean predicted aligned error: 5.58 Å

Secondary structure (DSSP, 8-state):
-PPP-EEE---TTS-HHHHHH-TTSTT--EEEEEE-SS----SSS-B--TTSEEEEEEEEPPTT-SS-EEEEEEEEEE-TTS-EEEEE-TTSSS--EEEEEE-TTS-EEEEE-TTSPPEEEEEEE--SSTT--EEEEEEEEEEEE-TT-SS-EEEEEEEEEEE-S--SSSTT-SS---HHHHHTTT-SS--S---EEE--

Sequence (200 aa):
LARPKYVIAPSSAVSAPTCAATPSTKGCRILEYQYATATTASATSLGTVAGQVSGLRLWTTLPGASTSTATAVSQYAYDSQGRLREQWDPRISPALKTSYTYDSADRVLTQTPPGELPWTFKYGKVGSNAVAGEGMMLALSRPTLKAGTKDEQDGNKAVTSLVYEVPLSGDKAPNAVSPNQAAQWSQTDAPTDATAVFPA

Nearest PDB structures (foldseek):
  8qjd-assembly2_B  TM=3.438E-01  e=2.518E-03  Salmonella bongori N268-08
  8qjc-assembly1_A  TM=3.409E-01  e=2.945E-03  Salmonella bongori N268-08
  4igl-assembly2_C  TM=4.814E-01  e=8.283E-01  Yersinia entomophaga

Foldseek 3Di:
DDDDAKDWDFPPVDDSVCCVVPVFAARTWIKGFAADCDDPAEQPDWAHHGRDGQFIWTWHADVPRRTTDTDTQKGFTAHPVRHTAWMFGPVDPPTFIWGFDADPVRHTQWTDGGPGFIKGWDWAWDDDDPPTDTDHTFKIKTFDADPPDDDHTPPDIWMKGKDKQQDCDDPRHPHNQACVVVVVVVDNDGDPIDMDIDGD